Protein AF-0000000082826227 (afdb_homodimer)

pLDDT: mean 89.26, std 11.64, range [30.45, 98.75]

Radius of gyration: 26.54 Å; Cα contacts (8 Å, |Δi|>4): 535; chains: 2; bounding box: 50×93×54 Å

Sequence (376 aa):
MTNAQFPLITHYLSLDLVNTEIISYDKRHDLIQSGKDMMAWLAIMGETAPFLNSLTLQQVQEQLQSIHQFRAELRKHFERIAEGSEPSQAFISFLQDQIAAAPFSYQIIDDKLARIPNGKPDDSVLSLIAYDALWLIHTKEIKQLKRCANEKCILLFLDKTGRRKWCSMKICGNRHKVSRHQKKMNLEMTNAQFPLITHYLSLDLVNTEIISYDKRHDLIQSGKDMMAWLAIMGETAPFLNSLTLQQVQEQLQSIHQFRAELRKHFERIAEGSEPSQAFISFLQDQIAAAPFSYQIIDDKLARIPNGKPDDSVLSLIAYDALWLIHTKEIKQLKRCANEKCILLFLDKTGRRKWCSMKICGNRHKVSRHQKKMNLE

Structure (mmCIF, N/CA/C/O backbone):
data_AF-0000000082826227-model_v1
#
loop_
_entity.id
_entity.type
_entity.pdbx_description
1 polymer 'RNA-binding protein'
#
loop_
_atom_site.group_PDB
_atom_site.id
_atom_site.type_symbol
_atom_site.label_atom_id
_atom_site.label_alt_id
_atom_site.label_comp_id
_atom_site.label_asym_id
_atom_site.label_entity_id
_atom_site.label_seq_id
_atom_site.pdbx_PDB_ins_code
_atom_site.Cartn_x
_atom_site.Cartn_y
_atom_site.Cartn_z
_atom_site.occupancy
_atom_site.B_iso_or_equiv
_atom_site.auth_seq_id
_atom_site.auth_comp_id
_atom_site.auth_asym_id
_atom_site.auth_atom_id
_atom_site.pdbx_PDB_model_num
ATOM 1 N N . MET A 1 1 ? -9.688 15.492 29.891 1 30.5 1 MET A N 1
ATOM 2 C CA . MET A 1 1 ? -9.75 15.961 28.516 1 30.5 1 MET A CA 1
ATOM 3 C C . MET A 1 1 ? -8.398 15.836 27.828 1 30.5 1 MET A C 1
ATOM 5 O O . MET A 1 1 ? -7.422 16.469 28.25 1 30.5 1 MET A O 1
ATOM 9 N N . THR A 1 2 ? -7.887 14.742 27.406 1 40.88 2 THR A N 1
ATOM 10 C CA . THR A 1 2 ? -6.508 14.367 27.109 1 40.88 2 THR A CA 1
ATOM 11 C C . THR A 1 2 ? -5.848 15.406 26.203 1 40.88 2 THR A C 1
ATOM 13 O O . THR A 1 2 ? -6.289 15.609 25.062 1 40.88 2 THR A O 1
ATOM 16 N N . ASN A 1 3 ? -5.461 16.562 26.75 1 49.16 3 ASN A N 1
ATOM 17 C CA . ASN A 1 3 ? -4.672 17.672 26.203 1 49.16 3 ASN A CA 1
ATOM 18 C C . ASN A 1 3 ? -3.588 17.156 25.25 1 49.16 3 ASN A C 1
ATOM 20 O O . ASN A 1 3 ? -2.51 16.75 25.703 1 49.16 3 ASN A O 1
ATOM 24 N N . ALA A 1 4 ? -3.824 16.484 24.25 1 64.5 4 ALA A N 1
ATOM 25 C CA . ALA A 1 4 ? -2.742 15.953 23.422 1 64.5 4 ALA A CA 1
ATOM 26 C C . ALA A 1 4 ? -1.81 17.062 22.969 1 64.5 4 ALA A C 1
ATOM 28 O O . ALA A 1 4 ? -2.244 18.203 22.75 1 64.5 4 ALA A O 1
ATOM 29 N N . GLN A 1 5 ? -0.524 17.047 23.453 1 83.31 5 GLN A N 1
ATOM 30 C CA . GLN A 1 5 ? 0.56 17.938 23.031 1 83.31 5 GLN A CA 1
ATOM 31 C C . GLN A 1 5 ? 0.402 18.328 21.562 1 83.31 5 GLN A C 1
ATOM 33 O O . GLN A 1 5 ? 0.73 19.453 21.188 1 83.31 5 GLN A O 1
ATOM 38 N N . PHE A 1 6 ? -0.311 17.594 20.766 1 90.81 6 PHE A N 1
ATOM 39 C CA . PHE A 1 6 ? -0.474 17.844 19.344 1 90.81 6 PHE A CA 1
ATOM 40 C C . PHE A 1 6 ? -1.934 17.688 18.922 1 90.81 6 PHE A C 1
ATOM 42 O 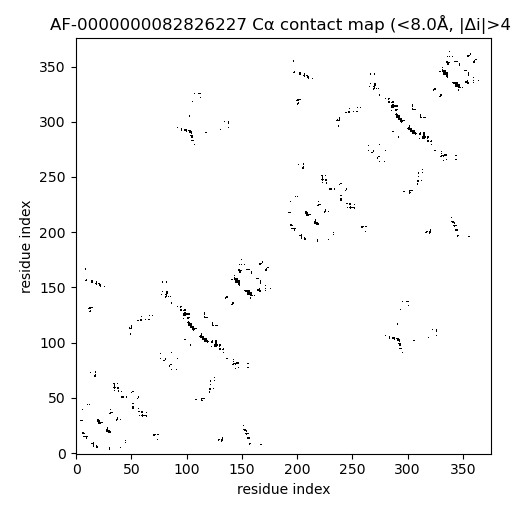O . PHE A 1 6 ? -2.646 16.828 19.453 1 90.81 6 PHE A O 1
ATOM 49 N N . PRO A 1 7 ? -2.459 18.578 18.078 1 87.06 7 PRO A N 1
ATOM 50 C CA . PRO A 1 7 ? -3.809 18.406 17.531 1 87.06 7 PRO A CA 1
ATOM 51 C C . PRO A 1 7 ? -3.926 17.188 16.625 1 87.06 7 PRO A C 1
ATOM 53 O O . PRO A 1 7 ? -3.404 17.188 15.508 1 87.06 7 PRO A O 1
ATOM 56 N N . LEU A 1 8 ? -4.43 16.094 17.062 1 84.69 8 LEU A N 1
ATOM 57 C CA . LEU A 1 8 ? -4.656 14.883 16.266 1 84.69 8 LEU A CA 1
ATOM 58 C C . LEU A 1 8 ? -6.082 14.852 15.734 1 84.69 8 LEU A C 1
ATOM 60 O O . LEU A 1 8 ? -6.871 13.977 16.125 1 84.69 8 LEU A O 1
ATOM 64 N N . ILE A 1 9 ? -6.328 15.68 14.773 1 88.44 9 ILE A N 1
ATOM 65 C CA . ILE A 1 9 ? -7.676 15.969 14.297 1 88.44 9 ILE A CA 1
ATOM 66 C C . ILE A 1 9 ? -8.047 15.008 13.172 1 88.44 9 ILE A C 1
ATOM 68 O O . ILE A 1 9 ? -9.172 14.5 13.125 1 88.44 9 ILE A O 1
ATOM 72 N N . THR A 1 10 ? -7.16 14.773 12.32 1 90.56 10 THR A N 1
ATOM 73 C CA . THR A 1 10 ? -7.512 14.094 11.078 1 90.56 10 THR A CA 1
ATOM 74 C C . THR A 1 10 ? -7.07 12.633 11.117 1 90.56 10 THR A C 1
ATOM 76 O O . THR A 1 10 ? -7.59 11.797 10.367 1 90.56 10 THR A O 1
ATOM 79 N N . HIS A 1 11 ? -6.004 12.305 11.883 1 88 11 HIS A N 1
ATOM 80 C CA . HIS A 1 11 ? -5.395 10.984 12.008 1 88 11 HIS A CA 1
ATOM 81 C C . HIS A 1 11 ? -4.645 10.602 10.734 1 88 11 HIS A C 1
ATOM 83 O O . HIS A 1 11 ? -4.277 9.438 10.555 1 88 11 HIS A O 1
ATOM 89 N N . TYR A 1 12 ? -4.562 11.531 9.852 1 92.25 12 TYR A N 1
ATOM 90 C CA . TYR A 1 12 ? -3.668 11.391 8.711 1 92.25 12 TYR A CA 1
ATOM 91 C C . TYR A 1 12 ? -2.322 12.047 8.984 1 92.25 12 TYR A C 1
ATOM 93 O O . TYR A 1 12 ? -2.266 13.203 9.414 1 92.25 12 TYR A O 1
ATOM 101 N N . LEU A 1 13 ? -1.25 11.359 8.758 1 92.44 13 LEU A N 1
ATOM 102 C CA . LEU A 1 13 ? 0.103 11.766 9.109 1 92.44 13 LEU A CA 1
ATOM 103 C C . LEU A 1 13 ? 0.438 13.125 8.492 1 92.44 13 LEU A C 1
ATOM 105 O O . LEU A 1 13 ? 0.962 14.008 9.172 1 92.44 13 LEU A O 1
ATOM 109 N N . SER A 1 14 ? 0.14 13.273 7.227 1 95.62 14 SER A N 1
ATOM 110 C CA . SER A 1 14 ? 0.495 14.484 6.5 1 95.62 14 SER A CA 1
ATOM 111 C C . SER A 1 14 ? -0.273 15.695 7.027 1 95.62 14 SER A C 1
ATOM 113 O O . SER A 1 14 ? 0.319 16.734 7.324 1 95.62 14 SER A O 1
ATOM 115 N N . LEU A 1 15 ? -1.552 15.547 7.227 1 96.5 15 LEU A N 1
ATOM 116 C CA . LEU A 1 15 ? -2.395 16.641 7.688 1 96.5 15 LEU A CA 1
ATOM 117 C C . LEU A 1 15 ? -2.086 16.984 9.141 1 96.5 15 LEU A C 1
ATOM 119 O O . LEU A 1 15 ? -2.018 18.172 9.5 1 96.5 15 LEU A O 1
ATOM 123 N N . ASP A 1 16 ? -1.859 15.953 9.922 1 94.69 16 ASP A N 1
ATOM 124 C CA . ASP A 1 16 ? -1.605 16.219 11.328 1 94.69 16 ASP A CA 1
ATOM 125 C C . ASP A 1 16 ? -0.208 16.797 11.539 1 94.69 16 ASP A C 1
ATOM 127 O O . ASP A 1 16 ? 0.037 17.5 12.523 1 94.69 16 ASP A O 1
ATOM 131 N N . LEU A 1 17 ? 0.719 16.547 10.633 1 94.81 17 LEU A N 1
ATOM 132 C CA . LEU A 1 17 ? 1.989 17.266 10.68 1 94.81 17 LEU A CA 1
ATOM 133 C C . LEU A 1 17 ? 1.782 18.766 10.438 1 94.81 17 LEU A C 1
ATOM 135 O O . LEU A 1 17 ? 2.318 19.594 11.164 1 94.81 17 LEU A O 1
ATOM 139 N N . VAL A 1 18 ? 1.037 19.062 9.445 1 97.5 18 VAL A N 1
ATOM 140 C CA . VAL A 1 18 ? 0.742 20.453 9.117 1 97.5 18 VAL A CA 1
ATOM 141 C C . VAL A 1 18 ? 0.067 21.141 10.305 1 97.5 18 VAL A C 1
ATOM 143 O O . VAL A 1 18 ? 0.379 22.281 10.625 1 97.5 18 VAL A O 1
ATOM 146 N N . ASN A 1 19 ? -0.742 20.391 11.008 1 96.75 19 ASN A N 1
ATOM 147 C CA . ASN A 1 19 ? -1.525 20.922 12.117 1 96.75 19 ASN A CA 1
ATOM 148 C C . ASN A 1 19 ? -0.686 21.062 13.383 1 96.75 19 ASN A C 1
ATOM 150 O O . ASN A 1 19 ? -1.193 21.469 14.43 1 96.75 19 ASN A O 1
ATOM 154 N N . THR A 1 20 ? 0.565 20.781 13.258 1 96.19 20 THR A N 1
ATOM 155 C CA . THR A 1 20 ? 1.432 21.016 14.406 1 96.19 20 THR A CA 1
ATOM 156 C C . THR A 1 20 ? 1.833 22.484 14.492 1 96.19 20 THR A C 1
ATOM 158 O O . THR A 1 20 ? 2.533 22.891 15.422 1 96.19 20 THR A O 1
ATOM 161 N N . GLU A 1 21 ? 1.456 23.25 13.578 1 96.56 21 GLU A N 1
ATOM 162 C CA . GLU A 1 21 ? 1.446 24.703 13.703 1 96.56 21 GLU A CA 1
ATOM 163 C C . GLU A 1 21 ? 0.059 25.219 14.078 1 96.56 21 GLU A C 1
ATOM 165 O O . GLU A 1 21 ? -0.937 24.844 13.453 1 96.56 21 GLU A O 1
ATOM 170 N N . ILE A 1 22 ? 0.06 26.078 15.086 1 94.94 22 ILE A N 1
ATOM 171 C CA . ILE A 1 22 ? -1.226 26.578 15.57 1 94.94 22 ILE A CA 1
ATOM 172 C C . ILE A 1 22 ? -1.157 28.094 15.773 1 94.94 22 ILE A C 1
ATOM 174 O O . ILE A 1 22 ? -0.072 28.672 15.758 1 94.94 22 ILE A O 1
ATOM 178 N N . ILE A 1 23 ? -2.33 28.672 15.852 1 93.69 23 ILE A N 1
ATOM 179 C CA . ILE A 1 23 ? -2.402 30.062 16.281 1 93.69 23 ILE A CA 1
ATOM 180 C C . ILE A 1 23 ? -2.861 30.125 17.75 1 93.69 23 ILE A C 1
ATOM 182 O O . ILE A 1 23 ? -3.887 29.531 18.094 1 93.69 23 ILE A O 1
ATOM 186 N N . SER A 1 24 ? -2.066 30.641 18.531 1 89 24 SER A N 1
ATOM 187 C CA . SER A 1 24 ? -2.383 30.922 19.938 1 89 24 SER A CA 1
ATOM 188 C C . SER A 1 24 ? -2.047 32.375 20.297 1 89 24 SER A C 1
ATOM 190 O O . SER A 1 24 ? -0.962 32.844 19.969 1 89 24 SER A O 1
ATOM 192 N N . TYR A 1 25 ? -3.039 33.031 20.906 1 90.19 25 TYR A N 1
ATOM 193 C CA . TYR A 1 25 ? -2.887 34.438 21.25 1 90.19 25 TYR A CA 1
ATOM 194 C C . TYR A 1 25 ? -2.443 35.25 20.047 1 90.19 25 TYR A C 1
ATOM 196 O O . TYR A 1 25 ? -1.474 36 20.109 1 90.19 25 TYR A O 1
ATOM 204 N N . ASP A 1 26 ? -2.984 34.938 18.906 1 90.38 26 ASP A N 1
ATOM 205 C CA . ASP A 1 26 ? -2.844 35.656 17.625 1 90.38 26 ASP A CA 1
ATOM 206 C C . ASP A 1 26 ? -1.438 35.5 17.062 1 90.38 26 ASP A C 1
ATOM 208 O O . ASP A 1 26 ? -0.983 36.312 16.266 1 90.38 26 ASP A O 1
ATOM 212 N N . LYS A 1 27 ? -0.788 34.562 17.547 1 94.38 27 LYS A N 1
ATOM 213 C CA . LYS A 1 27 ? 0.542 34.25 17.031 1 94.38 27 LYS A CA 1
ATOM 214 C C . LYS A 1 27 ? 0.634 32.812 16.562 1 94.38 27 LYS A C 1
ATOM 216 O O . LYS A 1 27 ? 0.053 31.906 17.188 1 94.38 27 LYS A O 1
ATOM 221 N N . ARG A 1 28 ? 1.42 32.656 15.539 1 93.38 28 ARG A N 1
ATOM 222 C CA . ARG A 1 28 ? 1.65 31.312 15.047 1 93.38 28 ARG A CA 1
ATOM 2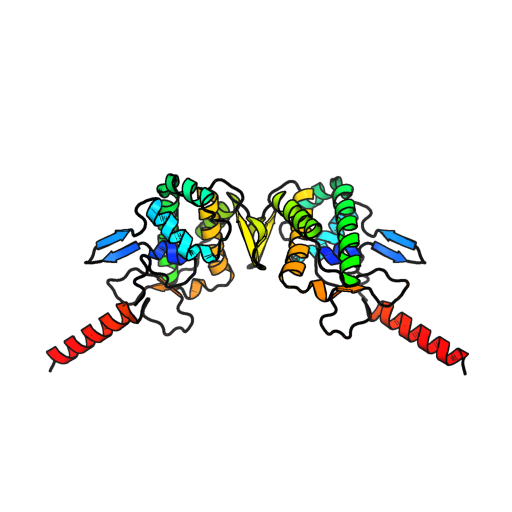23 C C . ARG A 1 28 ? 2.691 30.578 15.891 1 93.38 28 ARG A C 1
ATOM 225 O O . ARG A 1 28 ? 3.756 31.141 16.188 1 93.38 28 ARG A O 1
ATOM 232 N N . HIS A 1 29 ? 2.383 29.422 16.406 1 95 29 HIS A N 1
ATOM 233 C CA . HIS A 1 29 ? 3.26 28.609 17.234 1 95 29 HIS A CA 1
ATOM 234 C C . HIS A 1 29 ? 3.564 27.266 16.562 1 95 29 HIS A C 1
ATOM 236 O O . HIS A 1 29 ? 2.67 26.641 15.984 1 95 29 HIS A O 1
ATOM 242 N N . ASP A 1 30 ? 4.84 26.922 16.609 1 95.5 30 ASP A N 1
ATOM 243 C CA . ASP A 1 30 ? 5.297 25.609 16.156 1 95.5 30 ASP A CA 1
ATOM 244 C C . ASP A 1 30 ? 5.387 24.625 17.312 1 95.5 30 ASP A C 1
ATOM 246 O O . ASP A 1 30 ? 6.184 24.828 18.234 1 95.5 30 ASP A O 1
ATOM 250 N N . LEU A 1 31 ? 4.633 23.547 17.234 1 95.56 31 LEU A N 1
ATOM 251 C CA . LEU A 1 31 ? 4.578 22.594 18.344 1 95.56 31 LEU A CA 1
ATOM 252 C C . LEU A 1 31 ? 5.719 21.594 18.25 1 95.56 31 LEU A C 1
ATOM 254 O O . LEU A 1 31 ? 5.973 20.844 19.203 1 95.56 31 LEU A O 1
ATOM 258 N N . ILE A 1 32 ? 6.387 21.547 17.094 1 93.44 32 ILE A N 1
ATOM 259 C CA . ILE A 1 32 ? 7.574 20.719 16.922 1 93.44 32 ILE A CA 1
ATOM 260 C C . ILE A 1 32 ? 8.82 21.594 16.844 1 93.44 32 ILE A C 1
ATOM 262 O O . ILE A 1 32 ? 9.258 21.969 15.758 1 93.44 32 ILE A O 1
ATOM 266 N N . GLN A 1 33 ? 9.383 21.844 17.922 1 92.62 33 GLN A N 1
ATOM 267 C CA . GLN A 1 33 ? 10.484 22.797 18 1 92.62 33 GLN A CA 1
ATOM 268 C C . GLN A 1 33 ? 11.828 22.078 18.141 1 92.62 33 GLN A C 1
ATOM 270 O O . GLN A 1 33 ? 12.883 22.688 17.953 1 92.62 33 GLN A O 1
ATOM 275 N N . SER A 1 34 ? 11.719 20.844 18.531 1 89.38 34 SER A N 1
ATOM 276 C CA . SER A 1 34 ? 12.938 20.078 18.766 1 89.38 34 SER A CA 1
ATOM 277 C C . SER A 1 34 ? 12.797 18.641 18.266 1 89.38 34 SER A C 1
ATOM 279 O O . SER A 1 34 ? 11.688 18.203 17.938 1 89.38 34 SER A O 1
ATOM 281 N N . GLY A 1 35 ? 13.906 18.047 18.219 1 84.94 35 GLY A N 1
ATOM 282 C CA . GLY A 1 35 ? 13.883 16.641 17.906 1 84.94 35 GLY A CA 1
ATOM 283 C C . GLY A 1 35 ? 13.031 15.82 18.859 1 84.94 35 GLY A C 1
ATOM 284 O O . GLY A 1 35 ? 12.367 14.867 18.453 1 84.94 35 GLY A O 1
ATOM 285 N N . LYS A 1 36 ? 13.141 16.234 20.062 1 84.94 36 LYS A N 1
ATOM 286 C CA . LYS A 1 36 ? 12.336 15.562 21.078 1 84.94 36 LYS A CA 1
ATOM 287 C C . LYS A 1 36 ? 10.844 15.719 20.781 1 84.94 36 LYS A C 1
ATOM 289 O O . LYS A 1 36 ? 10.078 14.758 20.922 1 84.94 36 LYS A O 1
ATOM 294 N N . ASP A 1 37 ? 10.438 16.906 20.359 1 88.62 37 ASP A N 1
ATOM 295 C CA . ASP A 1 37 ? 9.047 17.141 20 1 88.62 37 ASP A CA 1
ATOM 296 C C . ASP A 1 37 ? 8.633 16.266 18.812 1 88.62 37 ASP A C 1
ATOM 298 O O . ASP A 1 37 ? 7.535 15.703 18.797 1 88.62 37 ASP A O 1
ATOM 302 N N . MET A 1 38 ? 9.586 16.219 17.922 1 87 38 MET A N 1
ATOM 303 C CA . MET A 1 38 ? 9.32 15.414 16.734 1 87 38 MET A CA 1
ATOM 304 C C . MET A 1 38 ? 9.133 13.945 17.094 1 87 38 MET A C 1
ATOM 306 O O . MET A 1 38 ? 8.203 13.297 16.625 1 87 38 MET A O 1
ATOM 310 N N . MET A 1 39 ? 9.969 13.484 17.891 1 82.38 39 MET A N 1
ATOM 311 C CA . MET A 1 39 ? 9.891 12.094 18.344 1 82.38 39 MET A CA 1
ATOM 312 C C . MET A 1 39 ? 8.578 11.836 19.078 1 82.38 39 MET A C 1
ATOM 314 O O . MET A 1 39 ? 7.94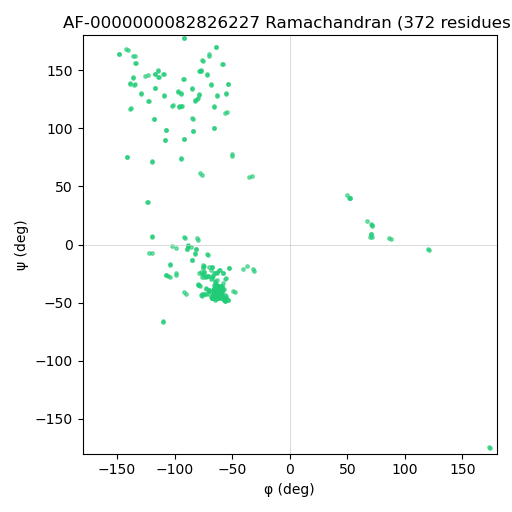5 10.797 18.891 1 82.38 39 MET A O 1
ATOM 318 N N . ALA A 1 40 ? 8.211 12.75 19.891 1 84.31 40 ALA A N 1
ATOM 319 C CA . ALA A 1 40 ? 6.957 12.633 20.625 1 84.31 40 ALA A CA 1
ATOM 320 C C . ALA A 1 40 ? 5.762 12.594 19.672 1 84.31 40 ALA A C 1
ATOM 322 O O . ALA A 1 40 ? 4.836 11.805 19.859 1 84.31 40 ALA A O 1
ATOM 323 N N . TRP A 1 41 ? 5.844 13.43 18.75 1 88.31 41 TRP A N 1
ATOM 324 C CA . TRP A 1 41 ? 4.762 13.484 17.781 1 88.31 41 TRP A CA 1
ATOM 325 C C . TRP A 1 41 ? 4.676 12.18 16.984 1 88.31 41 TRP A C 1
ATOM 327 O O . TRP A 1 41 ? 3.59 11.625 16.812 1 88.31 41 TRP A O 1
ATOM 337 N N . LEU A 1 42 ? 5.816 11.672 16.547 1 83.69 42 LEU A N 1
ATOM 338 C CA . LEU A 1 42 ? 5.859 10.438 15.773 1 83.69 42 LEU A CA 1
ATOM 339 C C . LEU A 1 42 ? 5.406 9.25 16.609 1 83.69 42 LEU A C 1
ATOM 341 O O . LEU A 1 42 ? 4.789 8.312 16.094 1 83.69 42 LEU A O 1
ATOM 345 N N . ALA A 1 43 ? 5.742 9.273 17.766 1 79.81 43 ALA A N 1
ATOM 346 C CA . ALA A 1 43 ? 5.328 8.203 18.672 1 79.81 43 ALA A CA 1
ATOM 347 C C . ALA A 1 43 ? 3.807 8.133 18.781 1 79.81 43 ALA A C 1
ATOM 349 O O . ALA A 1 43 ? 3.232 7.047 18.891 1 79.81 43 ALA A O 1
ATOM 350 N N . ILE A 1 44 ? 3.164 9.242 18.75 1 80.62 44 ILE A N 1
ATOM 351 C CA . ILE A 1 44 ? 1.71 9.305 18.844 1 80.62 44 ILE A CA 1
ATOM 352 C C . ILE A 1 44 ? 1.094 8.906 17.5 1 80.62 44 ILE A C 1
ATOM 354 O O . ILE A 1 44 ? 0.162 8.102 17.469 1 80.62 44 ILE A O 1
ATOM 358 N N . MET A 1 45 ? 1.687 9.43 16.469 1 76.31 45 MET A N 1
ATOM 359 C CA . MET A 1 45 ? 1.132 9.219 15.141 1 76.31 45 MET A CA 1
ATOM 360 C C . MET A 1 45 ? 1.519 7.848 14.594 1 76.31 45 MET A C 1
ATOM 362 O O . MET A 1 45 ? 0.799 7.273 13.773 1 76.31 45 MET A O 1
ATOM 366 N N . GLY A 1 46 ? 2.74 7.445 14.961 1 64.31 46 GLY A N 1
ATOM 367 C CA . GLY A 1 46 ? 3.393 6.281 14.383 1 64.31 46 GLY A CA 1
ATOM 368 C C . GLY A 1 46 ? 2.766 4.969 14.812 1 64.31 46 GLY A C 1
ATOM 369 O O . GLY A 1 46 ? 3.275 3.896 14.484 1 64.31 46 GLY A O 1
ATOM 370 N N . GLU A 1 47 ? 1.869 5.074 15.758 1 58.94 47 GLU A N 1
ATOM 371 C CA . GLU A 1 47 ? 1.276 3.779 16.078 1 58.94 47 GLU A CA 1
ATOM 372 C C . GLU A 1 47 ? 1.013 2.967 14.812 1 58.94 47 GLU A C 1
ATOM 374 O O . GLU A 1 47 ? 1.046 1.735 14.844 1 58.94 47 GLU A O 1
ATOM 379 N N . THR A 1 48 ? 0.968 3.787 13.812 1 55.81 48 THR A N 1
ATOM 380 C CA . THR A 1 48 ? 0.693 3.105 12.547 1 55.81 48 THR A CA 1
ATOM 381 C C . THR A 1 48 ? 1.983 2.871 11.773 1 55.81 48 THR A C 1
ATOM 383 O O . THR A 1 48 ? 1.966 2.254 10.703 1 55.81 48 THR A O 1
ATOM 386 N N . ALA A 1 49 ? 3.141 3.377 12.344 1 60.94 49 ALA A N 1
ATOM 387 C CA . ALA A 1 49 ? 4.406 3.217 11.641 1 60.94 49 ALA A CA 1
ATOM 388 C C . ALA A 1 49 ? 5.406 2.424 12.477 1 60.94 49 ALA A C 1
ATOM 390 O O . ALA A 1 49 ? 6.301 3.002 13.094 1 60.94 49 ALA A O 1
ATOM 391 N N . PRO A 1 50 ? 5.16 1.185 12.586 1 60.69 50 PRO A N 1
ATOM 392 C CA . PRO A 1 50 ? 6.004 0.383 13.477 1 60.69 50 PRO A CA 1
ATOM 393 C C . PRO A 1 50 ? 7.492 0.549 13.18 1 60.69 50 PRO A C 1
ATOM 395 O O . PRO A 1 50 ? 8.336 0.24 14.031 1 60.69 50 PRO A O 1
ATOM 398 N N . PHE A 1 51 ? 7.863 1.002 12.016 1 61.09 51 PHE A N 1
ATOM 399 C CA . PHE A 1 51 ? 9.258 1.195 11.633 1 61.09 51 PHE A CA 1
ATOM 400 C C . PHE A 1 51 ? 9.883 2.334 12.43 1 61.09 51 PHE A C 1
ATOM 402 O O . PHE A 1 51 ? 11.109 2.436 12.516 1 61.09 51 PHE A O 1
ATOM 409 N N . LEU A 1 52 ? 9.008 3.141 12.898 1 65.75 52 LEU A N 1
ATOM 410 C CA . LEU A 1 52 ? 9.578 4.281 13.617 1 65.75 52 LEU A CA 1
ATOM 411 C C . LEU A 1 52 ? 10.07 3.861 15 1 65.75 52 LEU A C 1
ATOM 413 O O . LEU A 1 52 ? 9.352 4.004 15.984 1 65.75 52 LEU A O 1
ATOM 417 N N . ASN A 1 53 ? 11.023 2.914 14.867 1 60.78 53 ASN A N 1
ATOM 418 C CA . ASN A 1 53 ? 11.633 2.494 16.125 1 60.78 53 ASN A CA 1
ATOM 419 C C . ASN A 1 53 ? 12.516 3.588 16.719 1 60.78 53 ASN A C 1
ATOM 421 O O . ASN A 1 53 ? 12.75 4.617 16.078 1 60.78 53 ASN A O 1
ATOM 425 N N . SER A 1 54 ? 12.766 3.338 17.953 1 61.06 54 SER A N 1
ATOM 426 C CA . SER A 1 54 ? 13.484 4.312 18.766 1 61.06 54 SER A CA 1
ATOM 427 C C . SER A 1 54 ? 14.75 4.793 18.062 1 61.06 54 SER A C 1
ATOM 429 O O . SER A 1 54 ? 15.078 5.98 18.109 1 61.06 54 SER A O 1
ATOM 431 N N . LEU A 1 55 ? 15.445 3.922 17.422 1 61.53 55 LEU A N 1
ATOM 432 C CA . LEU A 1 55 ? 16.703 4.289 16.766 1 61.53 55 LEU A CA 1
ATOM 433 C C . LEU A 1 55 ? 16.438 5.223 15.586 1 61.53 55 LEU A C 1
ATOM 435 O O . LEU A 1 55 ? 17.156 6.215 15.406 1 61.53 55 LEU A O 1
ATOM 439 N N . THR A 1 56 ? 15.484 4.883 14.797 1 66.5 56 THR A N 1
ATOM 440 C CA . THR A 1 56 ? 15.133 5.742 13.672 1 66.5 56 THR A CA 1
ATOM 441 C C . THR A 1 56 ? 14.695 7.121 14.164 1 66.5 56 THR A C 1
ATOM 443 O O . THR A 1 56 ? 15.07 8.141 13.578 1 66.5 56 THR A O 1
ATOM 446 N N . LEU A 1 57 ? 14.047 7.062 15.227 1 67.06 57 LEU A N 1
ATOM 447 C CA . LEU A 1 57 ? 13.539 8.305 15.797 1 67.06 57 LEU A CA 1
ATOM 448 C C . LEU A 1 57 ? 14.688 9.195 16.266 1 67.06 57 LEU A C 1
ATOM 450 O O . LEU A 1 57 ? 14.641 10.414 16.094 1 67.06 57 LEU A O 1
ATOM 454 N N . GLN A 1 58 ? 15.688 8.57 16.828 1 70.12 58 GLN A N 1
ATOM 455 C CA . GLN A 1 58 ? 16.844 9.328 17.297 1 70.12 58 GLN A CA 1
ATOM 456 C C . GLN A 1 58 ? 17.578 9.984 16.141 1 70.12 58 GLN A C 1
ATOM 458 O O . GLN A 1 58 ? 18.062 11.109 16.266 1 70.12 58 GLN A O 1
ATOM 463 N N . GLN A 1 59 ? 17.594 9.359 15.117 1 74.38 59 GLN A N 1
ATOM 464 C CA . GLN A 1 59 ? 18.312 9.875 13.945 1 74.38 59 GLN A CA 1
ATOM 465 C C . GLN A 1 59 ? 17.516 10.992 13.273 1 74.38 59 GLN A C 1
ATOM 467 O O . GLN A 1 59 ? 18.094 11.891 12.664 1 74.38 59 GLN A O 1
ATOM 472 N N . VAL A 1 60 ? 16.281 10.984 13.438 1 73.31 60 VAL A N 1
ATOM 473 C CA . VAL A 1 60 ? 15.391 11.977 12.844 1 73.31 60 VAL A CA 1
ATOM 474 C C . VAL A 1 60 ? 15.547 13.312 13.562 1 73.31 60 VAL A C 1
ATOM 476 O O . VAL A 1 60 ? 15.375 14.375 12.961 1 73.31 60 VAL A O 1
ATOM 479 N N . GLN A 1 61 ? 15.945 13.219 14.82 1 71.81 61 GLN A N 1
ATOM 480 C CA . GLN A 1 61 ? 16.094 14.406 15.648 1 71.81 61 GLN A CA 1
ATOM 481 C C . GLN A 1 61 ? 17.031 15.414 15.008 1 71.81 61 GLN A C 1
ATOM 483 O O . GLN A 1 61 ? 16.859 16.625 15.148 1 71.81 61 GLN A O 1
ATOM 488 N N . GLU A 1 62 ? 17.938 14.883 14.242 1 73.94 62 GLU A N 1
ATOM 489 C CA . GLU A 1 62 ? 18.969 15.742 13.656 1 73.94 62 GLU A CA 1
ATOM 490 C C . GLU A 1 62 ? 18.516 16.328 12.328 1 73.94 62 GLU A C 1
ATOM 492 O O . GLU A 1 62 ? 19.172 17.188 11.758 1 73.94 62 GLU A O 1
ATOM 497 N N . GLN A 1 63 ? 17.344 15.953 11.945 1 80.5 63 GLN A N 1
ATOM 498 C CA . GLN A 1 63 ? 16.906 16.344 10.609 1 80.5 63 GLN A CA 1
ATOM 499 C C . GLN A 1 63 ? 15.594 17.125 10.664 1 80.5 63 GLN A C 1
ATOM 501 O O . GLN A 1 63 ? 14.742 16.969 9.789 1 80.5 63 GLN A O 1
ATOM 506 N N . LEU A 1 64 ? 15.461 17.938 11.688 1 87.62 64 LEU A N 1
ATOM 507 C CA . LEU A 1 64 ? 14.227 18.688 11.938 1 87.62 64 LEU A CA 1
ATOM 508 C C . LEU A 1 64 ? 13.969 19.688 10.828 1 87.62 64 LEU A C 1
ATOM 510 O O . LEU A 1 64 ? 12.82 19.922 10.445 1 87.62 64 LEU A O 1
ATOM 514 N N . GLN A 1 65 ? 15.047 20.188 10.281 1 90.19 65 GLN A N 1
ATOM 515 C CA . GLN A 1 65 ? 14.914 21.219 9.266 1 90.19 65 GLN A CA 1
ATOM 516 C C . GLN A 1 65 ? 14.219 20.703 8.016 1 90.19 65 GLN A C 1
ATOM 518 O O . GLN A 1 65 ? 13.352 21.359 7.453 1 90.19 65 GLN A O 1
ATOM 523 N N . SER A 1 66 ? 14.594 19.547 7.602 1 91.81 66 SER A N 1
ATOM 524 C CA . SER A 1 66 ? 13.984 18.953 6.414 1 91.81 66 SER A CA 1
ATOM 525 C C . SER A 1 66 ? 12.5 18.688 6.629 1 91.81 66 SER A C 1
ATOM 527 O O . SER A 1 66 ? 11.688 18.891 5.719 1 91.81 66 SER A O 1
ATOM 529 N N . ILE A 1 67 ? 12.133 18.297 7.789 1 92.5 67 ILE A N 1
ATOM 530 C CA . ILE A 1 67 ? 10.742 18 8.109 1 92.5 67 ILE A CA 1
ATOM 531 C C . ILE A 1 67 ? 9.93 19.297 8.141 1 92.5 67 ILE A C 1
ATOM 533 O O . ILE A 1 67 ? 8.805 19.328 7.641 1 92.5 67 ILE A O 1
ATOM 537 N N . HIS A 1 68 ? 10.562 20.328 8.68 1 95.44 68 HIS A N 1
ATOM 538 C CA . HIS A 1 68 ? 9.906 21.625 8.719 1 95.44 68 HIS A CA 1
ATOM 539 C C . HIS A 1 68 ? 9.68 22.172 7.309 1 95.44 68 HIS A C 1
ATOM 541 O O . HIS A 1 68 ? 8.609 22.703 7.012 1 95.44 68 HIS A O 1
ATOM 547 N N . GLN A 1 69 ? 10.703 22.031 6.551 1 96.5 69 GLN A N 1
ATOM 548 C CA . GLN A 1 69 ? 10.578 22.484 5.168 1 96.5 69 GLN A CA 1
ATOM 549 C C . GLN A 1 69 ? 9.484 21.719 4.434 1 96.5 69 GLN A C 1
ATOM 551 O O . GLN A 1 69 ? 8.695 22.297 3.689 1 96.5 69 GLN A O 1
ATOM 556 N N . PHE A 1 70 ? 9.453 20.469 4.66 1 97.5 70 PHE A N 1
ATOM 557 C CA . PHE A 1 70 ? 8.422 19.625 4.055 1 97.5 70 PHE A CA 1
ATOM 558 C C . PHE A 1 70 ? 7.039 20.016 4.543 1 97.5 70 PHE A C 1
ATOM 560 O O . PHE A 1 70 ? 6.102 20.141 3.748 1 97.5 70 PHE A O 1
ATOM 567 N N . ARG A 1 71 ? 6.914 20.219 5.832 1 97.56 71 ARG A N 1
ATOM 568 C CA . ARG A 1 71 ? 5.652 20.641 6.43 1 97.56 71 ARG A CA 1
ATOM 569 C C . ARG A 1 71 ? 5.152 21.938 5.793 1 97.56 71 ARG A C 1
ATOM 571 O O . ARG A 1 71 ? 3.961 22.062 5.496 1 97.56 71 ARG A O 1
ATOM 578 N N . ALA A 1 72 ? 6.066 22.844 5.598 1 98.06 72 ALA A N 1
ATOM 579 C CA . ALA A 1 72 ? 5.719 24.125 4.984 1 98.06 72 ALA A CA 1
ATOM 580 C C . ALA A 1 72 ? 5.191 23.938 3.566 1 98.06 72 ALA A C 1
ATOM 582 O O . ALA A 1 72 ? 4.227 24.578 3.162 1 98.06 72 ALA A O 1
ATOM 583 N N . GLU A 1 73 ? 5.816 23.047 2.859 1 98.44 73 GLU A N 1
ATOM 584 C CA . GLU A 1 73 ? 5.367 22.75 1.504 1 98.44 73 GLU A CA 1
ATOM 585 C C . GLU A 1 73 ? 3.977 22.125 1.513 1 98.44 73 GLU A C 1
ATOM 587 O O . GLU A 1 73 ? 3.119 22.484 0.711 1 98.44 73 GLU A O 1
ATOM 592 N N . LEU A 1 74 ? 3.799 21.188 2.385 1 98.75 74 LEU A N 1
ATOM 593 C CA . LEU A 1 74 ? 2.484 20.578 2.523 1 98.75 74 LEU A CA 1
ATOM 594 C C . LEU A 1 74 ? 1.423 21.641 2.832 1 98.75 74 LEU A C 1
ATOM 596 O O . LEU A 1 74 ? 0.359 21.656 2.209 1 98.75 74 LEU A O 1
ATOM 600 N N . ARG A 1 75 ? 1.737 22.5 3.793 1 98.44 75 ARG A N 1
ATOM 601 C CA . ARG A 1 75 ? 0.787 23.531 4.207 1 98.44 75 ARG A CA 1
ATOM 602 C C . ARG A 1 75 ? 0.363 24.391 3.021 1 98.44 75 ARG A C 1
ATOM 604 O O . ARG A 1 75 ? -0.83 24.625 2.814 1 98.44 75 ARG A O 1
ATOM 611 N N . LYS A 1 76 ? 1.326 24.812 2.316 1 98.31 76 LYS A N 1
ATOM 612 C CA . LYS A 1 76 ? 1.071 25.656 1.152 1 98.31 76 LYS A CA 1
ATOM 613 C C . LYS A 1 76 ? 0.079 25 0.2 1 98.31 76 LYS A C 1
ATOM 615 O O . LYS A 1 76 ? -0.905 25.625 -0.208 1 98.31 76 LYS A O 1
ATOM 620 N N . HIS A 1 77 ? 0.248 23.781 -0.13 1 98.62 77 HIS A N 1
ATOM 621 C CA . HIS A 1 77 ? -0.597 23.078 -1.09 1 98.62 77 HIS A CA 1
ATOM 622 C C . HIS A 1 77 ? -1.939 22.703 -0.471 1 98.62 77 HIS A C 1
ATOM 624 O O . HIS A 1 77 ? -2.982 22.828 -1.116 1 98.62 77 HIS A O 1
ATOM 630 N N . PHE A 1 78 ? -1.938 22.219 0.763 1 98.62 78 PHE A N 1
ATOM 631 C CA . PHE A 1 78 ? -3.174 21.828 1.425 1 98.62 78 PHE A CA 1
ATOM 632 C C . PHE A 1 78 ? -4.109 23.016 1.592 1 98.62 78 PHE A C 1
ATOM 634 O O . PHE A 1 78 ? -5.324 22.875 1.438 1 98.62 78 PHE A O 1
ATOM 641 N N . GLU A 1 79 ? -3.555 24.172 1.912 1 97.88 79 GLU A N 1
ATOM 642 C CA . GLU A 1 79 ? -4.387 25.359 2.051 1 97.88 79 GLU A CA 1
ATOM 643 C C . GLU A 1 79 ? -5.039 25.734 0.723 1 97.88 79 GLU A C 1
ATOM 645 O O . GLU A 1 79 ? -6.219 26.094 0.683 1 97.88 79 GLU A O 1
ATOM 650 N N . ARG A 1 80 ? -4.316 25.656 -0.317 1 98.12 80 ARG A N 1
ATOM 651 C CA . ARG A 1 80 ? -4.875 25.938 -1.637 1 98.12 80 ARG A CA 1
ATOM 652 C C . ARG A 1 80 ? -5.988 24.953 -1.975 1 98.12 80 ARG A C 1
ATOM 654 O O . ARG A 1 80 ? -7.02 25.344 -2.529 1 98.12 80 ARG A O 1
ATOM 661 N N . ILE A 1 81 ? -5.777 23.766 -1.664 1 98.19 81 ILE A N 1
ATOM 662 C CA . ILE A 1 81 ? -6.766 22.719 -1.935 1 98.19 81 ILE A CA 1
ATOM 663 C C . ILE A 1 81 ? -8.016 22.969 -1.098 1 98.19 81 ILE A C 1
ATOM 665 O O . ILE A 1 81 ? -9.141 22.844 -1.598 1 98.19 81 ILE A O 1
ATOM 669 N N . ALA A 1 82 ? -7.809 23.281 0.156 1 97.56 82 ALA A N 1
ATOM 670 C CA . ALA A 1 82 ? -8.93 23.594 1.039 1 97.56 82 ALA A CA 1
ATOM 671 C C . ALA A 1 82 ? -9.75 24.766 0.5 1 97.56 82 ALA A C 1
ATOM 673 O O . ALA A 1 82 ? -10.938 24.891 0.797 1 97.56 82 ALA A O 1
ATOM 674 N N . GLU A 1 83 ? -9.109 25.578 -0.286 1 96.44 83 GLU A N 1
ATOM 675 C CA . GLU A 1 83 ? -9.773 26.75 -0.877 1 96.44 83 GLU A CA 1
ATOM 676 C C . GLU A 1 83 ? -10.422 26.391 -2.213 1 96.44 83 GLU A C 1
ATOM 678 O O . GLU A 1 83 ? -11 27.25 -2.877 1 96.44 83 GLU A O 1
ATOM 683 N N . GLY A 1 84 ? -10.234 25.156 -2.684 1 96.38 84 GLY A N 1
ATOM 684 C CA . GLY A 1 84 ? -11 24.703 -3.838 1 96.38 84 GLY A CA 1
ATOM 685 C C . GLY A 1 84 ? -10.125 24.297 -5.008 1 96.38 84 GLY A C 1
ATOM 686 O O . GLY A 1 84 ? -10.625 23.828 -6.031 1 96.38 84 GLY A O 1
ATOM 687 N N . SER A 1 85 ? -8.852 24.484 -4.879 1 97.44 85 SER A N 1
ATOM 688 C CA . SER A 1 85 ? -7.953 24.125 -5.969 1 97.44 85 SER A CA 1
ATOM 689 C C . SER A 1 85 ? -7.734 22.625 -6.027 1 97.44 85 SER A C 1
ATOM 691 O O . SER A 1 85 ? -7.762 21.938 -5 1 97.44 85 SER A O 1
ATOM 693 N N . GLU A 1 86 ? -7.488 22.141 -7.215 1 97.5 86 GLU A N 1
ATOM 694 C CA . GLU A 1 86 ? -7.055 20.75 -7.387 1 97.5 86 GLU A CA 1
ATOM 695 C C . GLU A 1 86 ? -5.57 20.594 -7.059 1 97.5 86 GLU A C 1
ATOM 697 O O . GLU A 1 86 ? -4.793 21.547 -7.215 1 97.5 86 GLU A O 1
ATOM 702 N N . PRO A 1 87 ? -5.207 19.422 -6.566 1 97.62 87 PRO A N 1
ATOM 703 C CA . PRO A 1 87 ? -3.764 19.203 -6.422 1 97.62 87 PRO A CA 1
ATOM 704 C C . PRO A 1 87 ? -3.004 19.406 -7.734 1 97.62 87 PRO A C 1
ATOM 706 O O . PRO A 1 87 ? -3.379 18.828 -8.758 1 97.62 87 PRO A O 1
ATOM 709 N N . SER A 1 88 ? -2 20.156 -7.68 1 97.56 88 SER A N 1
ATOM 710 C CA . SER A 1 88 ? -1.226 20.406 -8.891 1 97.56 88 SER A CA 1
ATOM 711 C C . SER A 1 88 ? -0.352 19.203 -9.242 1 97.56 88 SER A C 1
ATOM 713 O O . SER A 1 88 ? 0.025 18.438 -8.367 1 97.56 88 SER A O 1
ATOM 715 N N . GLN A 1 89 ? 0.02 19.156 -10.508 1 97.31 89 GLN A N 1
ATOM 716 C CA . GLN A 1 89 ? 0.932 18.094 -10.953 1 97.31 89 GLN A CA 1
ATOM 717 C C . GLN A 1 89 ? 2.293 18.234 -10.273 1 97.31 89 GLN A C 1
ATOM 719 O O . GLN A 1 89 ? 2.947 17.234 -9.984 1 97.31 89 GLN A O 1
ATOM 724 N N . ALA A 1 90 ? 2.705 19.422 -10.047 1 97.75 90 ALA A N 1
ATOM 725 C CA . ALA A 1 90 ? 3.977 19.688 -9.375 1 97.75 90 ALA A CA 1
ATOM 726 C C . ALA A 1 90 ? 3.963 19.141 -7.945 1 97.75 90 ALA A C 1
ATOM 728 O O . ALA A 1 90 ? 4.953 18.578 -7.48 1 97.75 90 ALA A O 1
ATOM 729 N N . PHE A 1 91 ? 2.82 19.344 -7.277 1 98.38 91 PHE A N 1
ATOM 730 C CA . PHE A 1 91 ? 2.682 18.828 -5.918 1 98.38 91 PHE A CA 1
ATOM 731 C C . PHE A 1 91 ? 2.705 17.312 -5.898 1 98.38 91 PHE A C 1
ATOM 733 O O . PHE A 1 91 ? 3.412 16.703 -5.086 1 98.38 91 PHE A O 1
ATOM 740 N N . ILE A 1 92 ? 2.055 16.719 -6.816 1 98.5 92 ILE A N 1
ATOM 741 C CA . ILE A 1 92 ? 2.006 15.258 -6.934 1 98.5 92 ILE A CA 1
ATOM 742 C C . ILE A 1 92 ? 3.404 14.719 -7.211 1 98.5 92 ILE A C 1
ATOM 744 O O . ILE A 1 92 ? 3.848 13.766 -6.562 1 98.5 92 ILE A O 1
ATOM 748 N N . SER A 1 93 ? 4.09 15.352 -8.117 1 98.44 93 SER A N 1
ATOM 749 C CA . SER A 1 93 ? 5.457 14.945 -8.438 1 98.44 93 SER A CA 1
ATOM 750 C C . SER A 1 93 ? 6.371 15.086 -7.227 1 98.44 93 SER A C 1
ATOM 752 O O . SER A 1 93 ? 7.211 14.219 -6.973 1 98.44 93 SER A O 1
ATOM 754 N N . PHE A 1 94 ? 6.195 16.172 -6.559 1 98.5 94 PHE A N 1
ATOM 755 C CA . PHE A 1 94 ? 6.973 16.438 -5.355 1 98.5 94 PHE A CA 1
ATOM 756 C C . PHE A 1 94 ? 6.785 15.32 -4.336 1 98.5 94 PHE A C 1
ATOM 758 O O . PHE A 1 94 ? 7.762 14.812 -3.779 1 98.5 94 PHE A O 1
ATOM 765 N N . LEU A 1 95 ? 5.547 14.891 -4.074 1 98.75 95 LEU A N 1
ATOM 766 C CA . LEU A 1 95 ? 5.238 13.805 -3.145 1 98.75 95 LEU A CA 1
ATOM 767 C C . LEU A 1 95 ? 5.844 12.492 -3.621 1 98.75 95 LEU A C 1
ATOM 769 O O . LEU A 1 95 ? 6.438 11.758 -2.83 1 98.75 95 LEU A O 1
ATOM 773 N N . GLN A 1 96 ? 5.711 12.25 -4.891 1 98.5 96 GLN A N 1
ATOM 774 C CA . GLN A 1 96 ? 6.254 11.023 -5.469 1 98.5 96 GLN A CA 1
ATOM 775 C C . GLN A 1 96 ? 7.77 10.969 -5.316 1 98.5 96 GLN A C 1
ATOM 777 O O . GLN A 1 96 ? 8.336 9.906 -5.051 1 98.5 96 GLN A O 1
ATOM 782 N N . ASP A 1 97 ? 8.406 12.094 -5.457 1 98.25 97 ASP A N 1
ATOM 783 C CA . ASP A 1 97 ? 9.859 12.164 -5.312 1 98.25 97 ASP A CA 1
ATOM 784 C C . ASP A 1 97 ? 10.289 11.836 -3.887 1 98.25 97 ASP A C 1
ATOM 786 O O . ASP A 1 97 ? 11.312 11.188 -3.674 1 98.25 97 ASP A O 1
ATOM 790 N N . GLN A 1 98 ? 9.531 12.336 -2.92 1 98 98 GLN A N 1
ATOM 791 C CA . GLN A 1 98 ? 9.852 12.023 -1.53 1 98 98 GLN A CA 1
ATOM 792 C C . GLN A 1 98 ? 9.766 10.523 -1.27 1 98 98 GLN A C 1
ATOM 794 O O . GLN A 1 98 ? 10.617 9.953 -0.582 1 98 98 GLN A O 1
ATOM 799 N N . ILE A 1 99 ? 8.766 9.859 -1.806 1 97.94 99 ILE A N 1
ATOM 800 C CA . ILE A 1 99 ? 8.578 8.43 -1.627 1 97.94 99 ILE A CA 1
ATOM 801 C C . ILE A 1 99 ? 9.727 7.672 -2.303 1 97.94 99 ILE A C 1
ATOM 803 O O . ILE A 1 99 ? 10.258 6.715 -1.741 1 97.94 99 ILE A O 1
ATOM 807 N N . ALA A 1 100 ? 10.141 8.164 -3.445 1 97.62 100 ALA A N 1
ATOM 808 C CA . ALA A 1 100 ? 11.203 7.52 -4.203 1 97.62 100 ALA A CA 1
ATOM 809 C C . ALA A 1 100 ? 12.539 7.598 -3.459 1 97.62 100 ALA A C 1
ATOM 811 O O . ALA A 1 100 ? 13.406 6.746 -3.641 1 97.62 100 ALA A O 1
ATOM 812 N N . ALA A 1 101 ? 12.672 8.625 -2.637 1 97.12 101 ALA A N 1
ATOM 813 C CA . ALA A 1 101 ? 13.906 8.805 -1.886 1 97.12 101 ALA A CA 1
ATOM 814 C C . ALA A 1 101 ? 14.047 7.754 -0.789 1 97.12 101 ALA A C 1
ATOM 816 O O . ALA A 1 101 ? 15.156 7.445 -0.352 1 97.12 101 ALA A O 1
ATOM 817 N N . ALA A 1 102 ? 12.969 7.258 -0.312 1 95.38 102 ALA A N 1
ATOM 818 C CA . ALA A 1 102 ? 12.945 6.16 0.65 1 95.38 102 ALA A CA 1
ATOM 819 C C . ALA A 1 102 ? 11.797 5.203 0.365 1 95.38 102 ALA A C 1
ATOM 821 O O . ALA A 1 102 ? 10.805 5.172 1.104 1 95.38 102 ALA A O 1
ATOM 822 N N . PRO A 1 103 ? 11.977 4.391 -0.675 1 97.38 103 PRO A N 1
ATOM 823 C CA . PRO A 1 103 ? 10.891 3.49 -1.067 1 97.38 103 PRO A CA 1
ATOM 824 C C . PRO A 1 103 ? 10.562 2.457 0.007 1 97.38 103 PRO A C 1
ATOM 826 O O . PRO A 1 103 ? 11.297 2.332 0.992 1 97.38 103 PRO A O 1
ATOM 829 N N . PHE A 1 104 ? 9.477 1.747 -0.178 1 95.44 104 PHE A N 1
ATOM 830 C CA . PHE A 1 104 ? 8.953 0.955 0.926 1 95.44 104 PHE A CA 1
ATOM 831 C C . PHE A 1 104 ? 9.164 -0.534 0.674 1 95.44 104 PHE A C 1
ATOM 833 O O . PHE A 1 104 ? 8.844 -1.039 -0.402 1 95.44 104 PHE A O 1
ATOM 840 N N . SER A 1 105 ? 9.711 -1.149 1.596 1 96.19 105 SER A N 1
ATOM 841 C CA . SER A 1 105 ? 9.523 -2.588 1.748 1 96.19 105 SER A CA 1
ATOM 842 C C . SER A 1 105 ? 8.344 -2.898 2.672 1 96.19 105 SER A C 1
ATOM 844 O O . SER A 1 105 ? 7.695 -1.985 3.186 1 96.19 105 SER A O 1
ATOM 846 N N . TYR A 1 106 ? 8.039 -4.199 2.852 1 94.81 106 TYR A N 1
ATOM 847 C CA . TYR A 1 106 ? 6.891 -4.574 3.662 1 94.81 106 TYR A CA 1
ATOM 848 C C . TYR A 1 106 ? 7.211 -5.77 4.551 1 94.81 106 TYR A C 1
ATOM 850 O O . TYR A 1 106 ? 7.891 -6.707 4.121 1 94.81 106 TYR A O 1
ATOM 858 N N . GLN A 1 107 ? 6.754 -5.664 5.742 1 93.38 107 GLN A N 1
ATOM 859 C CA . GLN A 1 107 ? 6.91 -6.727 6.73 1 93.38 107 GLN A CA 1
ATOM 860 C C . GLN A 1 107 ? 5.613 -6.961 7.504 1 93.38 107 GLN A C 1
ATOM 862 O O . GLN A 1 107 ? 4.84 -6.027 7.719 1 93.38 107 GLN A O 1
ATOM 867 N N . ILE A 1 108 ? 5.371 -8.18 7.805 1 92.81 108 ILE A N 1
ATOM 868 C CA . ILE A 1 108 ? 4.25 -8.469 8.695 1 92.81 108 ILE A CA 1
ATOM 869 C C . ILE A 1 108 ? 4.695 -8.328 10.148 1 92.81 108 ILE A C 1
ATOM 871 O O . ILE A 1 108 ? 5.527 -9.102 10.625 1 92.81 108 ILE A O 1
ATOM 875 N N . ILE A 1 109 ? 4.246 -7.312 10.789 1 87.56 109 ILE A N 1
ATOM 876 C CA . ILE A 1 109 ? 4.52 -7.023 12.188 1 87.56 109 ILE A CA 1
ATOM 877 C C . ILE A 1 109 ? 3.207 -6.914 12.961 1 87.56 109 ILE A C 1
ATOM 879 O O . ILE A 1 109 ? 2.326 -6.133 12.594 1 87.56 109 ILE A O 1
ATOM 883 N N . ASP A 1 110 ? 3.008 -7.727 14.047 1 85.44 110 ASP A N 1
ATOM 884 C CA . ASP A 1 110 ? 1.799 -7.734 14.867 1 85.44 110 ASP A CA 1
ATOM 885 C C . ASP A 1 110 ? 0.551 -7.891 14 1 85.44 110 ASP A C 1
ATOM 887 O O . ASP A 1 110 ? -0.391 -7.105 14.109 1 85.44 110 ASP A O 1
ATOM 891 N N . ASP A 1 111 ? 0.647 -8.75 12.992 1 86.12 111 ASP A N 1
ATOM 892 C CA . ASP A 1 111 ? -0.454 -9.148 12.125 1 86.12 111 ASP A CA 1
ATOM 893 C C . ASP A 1 111 ? -0.868 -8.016 11.195 1 86.12 111 ASP A C 1
ATOM 895 O O . ASP A 1 111 ? -1.976 -8.016 10.656 1 86.12 111 ASP A O 1
ATOM 899 N N . LYS A 1 112 ? 0.017 -7.078 11.117 1 88.94 112 LYS A N 1
ATOM 900 C CA . LYS A 1 112 ? -0.21 -5.992 10.164 1 88.94 112 LYS A CA 1
ATOM 901 C C . LYS A 1 112 ? 0.873 -5.969 9.094 1 88.94 112 LYS A C 1
ATOM 903 O O . LYS A 1 112 ? 2.021 -6.332 9.352 1 88.94 112 LYS A O 1
ATOM 908 N N . LEU A 1 113 ? 0.452 -5.582 7.941 1 92.69 113 LEU A N 1
ATOM 909 C CA . LEU A 1 113 ? 1.434 -5.387 6.879 1 92.69 113 LEU A CA 1
ATOM 910 C C . LEU A 1 113 ? 2.059 -3.998 6.969 1 92.69 113 LEU A C 1
ATOM 912 O O . LEU A 1 113 ? 1.503 -3.025 6.453 1 92.69 113 LEU A O 1
ATOM 916 N N . ALA A 1 114 ? 3.229 -3.945 7.582 1 90.5 114 ALA A N 1
ATOM 917 C CA . ALA A 1 114 ? 3.877 -2.67 7.883 1 90.5 114 ALA A CA 1
ATOM 918 C C . ALA A 1 114 ? 4.688 -2.174 6.688 1 90.5 114 ALA A C 1
ATOM 920 O O . ALA A 1 114 ? 5.379 -2.955 6.031 1 90.5 114 ALA A O 1
ATOM 921 N N . ARG A 1 115 ? 4.527 -0.918 6.395 1 91.56 115 ARG A N 1
ATOM 922 C CA . ARG A 1 115 ? 5.355 -0.242 5.402 1 91.56 115 ARG A CA 1
ATOM 923 C C . ARG A 1 115 ? 6.684 0.201 6.008 1 91.56 115 ARG A C 1
ATOM 925 O O . ARG A 1 115 ? 6.707 0.967 6.973 1 91.56 115 ARG A O 1
ATOM 932 N N . ILE A 1 116 ? 7.77 -0.242 5.402 1 91.5 116 ILE A N 1
ATOM 933 C CA . ILE A 1 116 ? 9.094 0.044 5.934 1 91.5 116 ILE A CA 1
ATOM 934 C C . ILE A 1 116 ? 9.891 0.866 4.926 1 91.5 116 ILE A C 1
ATOM 936 O O . ILE A 1 116 ? 10.344 0.341 3.904 1 91.5 116 ILE A O 1
ATOM 940 N N . PRO A 1 117 ? 10.078 2.115 5.242 1 92.81 117 PRO A N 1
ATOM 941 C CA . PRO A 1 117 ? 10.875 2.926 4.316 1 92.81 117 PRO A CA 1
ATOM 942 C C . PRO A 1 117 ? 12.344 2.51 4.289 1 92.81 117 PRO A C 1
ATOM 944 O O . PRO A 1 117 ? 12.914 2.16 5.324 1 92.81 117 PRO A O 1
ATOM 947 N N . ASN A 1 118 ? 12.875 2.471 3.086 1 92.69 118 ASN A N 1
ATOM 948 C CA . ASN A 1 118 ? 14.289 2.184 2.875 1 92.69 118 ASN A CA 1
ATOM 949 C C . ASN A 1 118 ? 15.055 3.432 2.447 1 92.69 118 ASN A C 1
ATOM 951 O O . ASN A 1 118 ? 15.016 3.822 1.278 1 92.69 118 ASN A O 1
ATOM 955 N N . GLY A 1 119 ? 15.688 4.059 3.312 1 90.44 119 GLY A N 1
ATOM 956 C CA . GLY A 1 119 ? 16.469 5.266 3.082 1 90.44 119 GLY A CA 1
ATOM 957 C C . GLY A 1 119 ? 17.016 5.879 4.359 1 90.44 119 GLY A C 1
ATOM 958 O O . GLY A 1 119 ? 17 5.242 5.414 1 90.44 119 GLY A O 1
ATOM 959 N N . LYS A 1 120 ? 17.641 7.031 4.23 1 88.94 120 LYS A N 1
ATOM 960 C CA . LYS A 1 120 ? 18.078 7.773 5.406 1 88.94 120 LYS A CA 1
ATOM 961 C C . LYS A 1 120 ? 16.906 8.094 6.324 1 88.94 120 LYS A C 1
ATOM 963 O O . LYS A 1 120 ? 15.766 8.148 5.875 1 88.94 120 LYS A O 1
ATOM 968 N N . PRO A 1 121 ? 17.141 8.289 7.59 1 85 121 PRO A N 1
ATOM 969 C CA . PRO A 1 121 ? 16.062 8.477 8.57 1 85 121 PRO A CA 1
ATOM 970 C C . PRO A 1 121 ? 15.125 9.625 8.203 1 85 121 PRO A C 1
ATOM 972 O O . PRO A 1 121 ? 13.906 9.477 8.266 1 85 121 PRO A O 1
ATOM 975 N N . ASP A 1 122 ? 15.648 10.75 7.82 1 85.88 122 ASP A N 1
ATOM 976 C CA . ASP A 1 122 ? 14.789 11.883 7.477 1 85.88 122 ASP A CA 1
ATOM 977 C C . ASP A 1 122 ? 13.969 11.586 6.223 1 85.88 122 ASP A C 1
ATOM 979 O O . ASP A 1 122 ? 12.766 11.844 6.184 1 85.88 122 ASP A O 1
ATOM 983 N N . ASP A 1 123 ? 14.664 10.977 5.203 1 91.75 123 ASP A N 1
ATOM 984 C CA . ASP A 1 123 ? 13.953 10.586 3.988 1 91.75 123 ASP A CA 1
ATOM 985 C C . ASP A 1 123 ? 12.852 9.578 4.301 1 91.75 123 ASP A C 1
ATOM 987 O O . ASP A 1 123 ? 11.789 9.594 3.674 1 91.75 123 ASP A O 1
ATOM 991 N N . SER A 1 124 ? 13.172 8.75 5.215 1 91.31 124 SER A N 1
ATOM 992 C CA . SER A 1 124 ? 12.219 7.707 5.59 1 91.31 124 SER A CA 1
ATOM 993 C C . SER A 1 124 ? 10.953 8.312 6.184 1 91.31 124 SER A C 1
ATOM 995 O O . SER A 1 124 ? 9.844 7.918 5.82 1 91.31 124 SER A O 1
ATOM 997 N N . VAL A 1 125 ? 11.078 9.242 7.066 1 89.31 125 VAL A N 1
ATOM 998 C CA . VAL A 1 125 ? 9.93 9.898 7.684 1 89.31 125 VAL A CA 1
ATOM 999 C C . VAL A 1 125 ? 9.164 10.688 6.629 1 89.31 125 VAL A C 1
ATOM 1001 O O . VAL A 1 125 ? 7.934 10.617 6.562 1 89.31 125 VAL A O 1
ATOM 1004 N N . LEU A 1 126 ? 9.906 11.383 5.809 1 93.56 126 LEU A N 1
ATOM 1005 C CA . LEU A 1 126 ? 9.273 12.172 4.762 1 93.56 126 LEU A CA 1
ATOM 1006 C C . LEU A 1 126 ? 8.516 11.281 3.785 1 93.56 126 LEU A C 1
ATOM 1008 O O . LEU A 1 126 ? 7.438 11.648 3.314 1 93.56 126 LEU A O 1
ATOM 1012 N N . SER A 1 127 ? 9.086 10.164 3.488 1 94.94 127 SER A N 1
ATOM 1013 C CA . SER A 1 127 ? 8.445 9.219 2.58 1 94.94 127 SER A CA 1
ATOM 1014 C C . SER A 1 127 ? 7.109 8.742 3.129 1 94.94 127 SER A C 1
ATOM 1016 O O . SER A 1 127 ? 6.113 8.695 2.4 1 94.94 127 SER A O 1
ATOM 1018 N N . LEU A 1 128 ? 7.086 8.453 4.352 1 92.94 128 LEU A N 1
ATOM 1019 C CA . LEU A 1 128 ? 5.852 8.008 4.984 1 92.94 128 LEU A CA 1
ATOM 1020 C C . LEU A 1 128 ? 4.789 9.102 4.934 1 92.94 128 LEU A C 1
ATOM 1022 O O . LEU A 1 128 ? 3.633 8.836 4.609 1 92.94 128 LEU A O 1
ATOM 1026 N N . ILE A 1 129 ? 5.191 10.281 5.258 1 94.06 129 ILE A N 1
ATOM 1027 C CA . ILE A 1 129 ? 4.262 11.406 5.266 1 94.06 129 ILE A CA 1
ATOM 1028 C C . ILE A 1 129 ? 3.787 11.695 3.844 1 94.06 129 ILE A C 1
ATOM 1030 O O . ILE A 1 129 ? 2.602 11.945 3.617 1 94.06 129 ILE A O 1
ATOM 1034 N N . ALA A 1 130 ? 4.711 11.609 2.916 1 97.56 130 ALA A N 1
ATOM 1035 C CA . ALA A 1 130 ? 4.387 11.852 1.513 1 97.56 130 ALA A CA 1
ATOM 1036 C C . ALA A 1 130 ? 3.396 10.82 0.991 1 97.56 130 ALA A C 1
ATOM 1038 O O . ALA A 1 130 ? 2.477 11.148 0.243 1 97.56 130 ALA A O 1
ATOM 1039 N N . TYR A 1 131 ? 3.623 9.633 1.338 1 96.5 131 TYR A N 1
ATOM 1040 C CA . TYR A 1 131 ? 2.703 8.578 0.921 1 96.5 131 TYR A CA 1
ATOM 1041 C C . TYR A 1 131 ? 1.292 8.859 1.424 1 96.5 131 TYR A C 1
ATOM 1043 O O . TYR A 1 131 ? 0.318 8.68 0.688 1 96.5 131 TYR A O 1
ATOM 1051 N N . ASP A 1 132 ? 1.23 9.242 2.652 1 95.12 132 ASP A N 1
ATOM 1052 C CA . ASP A 1 132 ? -0.06 9.57 3.254 1 95.12 132 ASP A CA 1
ATOM 1053 C C . ASP A 1 132 ? -0.784 10.648 2.453 1 95.12 132 ASP A C 1
ATOM 1055 O O . ASP A 1 132 ? -1.975 10.523 2.162 1 95.12 132 ASP A O 1
ATOM 1059 N N . ALA A 1 133 ? -0.061 11.664 2.125 1 98 133 ALA A N 1
ATOM 1060 C CA . ALA A 1 133 ? -0.627 12.75 1.331 1 98 133 ALA A CA 1
ATOM 1061 C C . ALA A 1 133 ? -1.033 12.266 -0.057 1 98 133 ALA A C 1
ATOM 1063 O O . ALA A 1 133 ? -2.115 12.602 -0.547 1 98 133 ALA A O 1
ATOM 1064 N N . LEU A 1 134 ? -0.206 11.523 -0.68 1 98.25 134 LEU A N 1
ATOM 1065 C CA . LEU A 1 134 ? -0.478 10.992 -2.01 1 98.25 134 LEU A CA 1
ATOM 1066 C C . LEU A 1 134 ? -1.71 10.094 -1.992 1 98.25 134 LEU A C 1
ATOM 1068 O O . LEU A 1 134 ? -2.51 10.109 -2.932 1 98.25 134 LEU A O 1
ATOM 1072 N N . TRP A 1 135 ? -1.809 9.336 -0.984 1 97.31 135 TRP A N 1
ATOM 1073 C CA . TRP A 1 135 ? -2.971 8.477 -0.81 1 97.31 135 TRP A CA 1
ATOM 1074 C C . TRP A 1 135 ? -4.258 9.289 -0.756 1 97.31 135 TRP A C 1
ATOM 1076 O O . TRP A 1 135 ? -5.246 8.953 -1.407 1 97.31 135 TRP A O 1
ATOM 1086 N N . LEU A 1 136 ? -4.234 10.367 0.006 1 97.5 136 LEU A N 1
ATOM 1087 C CA . LEU A 1 136 ? -5.398 11.242 0.098 1 97.5 136 LEU A CA 1
ATOM 1088 C C . LEU A 1 136 ? -5.777 11.789 -1.275 1 97.5 136 LEU A C 1
ATOM 1090 O O . LEU A 1 136 ? -6.961 11.891 -1.601 1 97.5 136 LEU A O 1
ATOM 1094 N N . ILE A 1 137 ? -4.781 12.102 -2.029 1 98.12 137 ILE A N 1
ATOM 1095 C CA . ILE A 1 137 ? -5.004 12.625 -3.373 1 98.12 137 ILE A CA 1
ATOM 1096 C C . ILE A 1 137 ? -5.594 11.531 -4.258 1 98.12 137 ILE A C 1
ATOM 1098 O O . ILE A 1 137 ? -6.586 11.758 -4.957 1 98.12 137 ILE A O 1
ATOM 1102 N N . HIS A 1 138 ? -5.008 10.406 -4.152 1 96.81 138 HIS A N 1
ATOM 1103 C CA . HIS A 1 138 ? -5.422 9.281 -4.977 1 96.81 138 HIS A CA 1
ATOM 1104 C C . HIS A 1 138 ? -6.875 8.898 -4.703 1 96.81 138 HIS A C 1
ATOM 1106 O O . HIS A 1 138 ? -7.641 8.641 -5.633 1 96.81 138 HIS A O 1
ATOM 1112 N N . THR A 1 139 ? -7.309 8.867 -3.49 1 96.88 139 THR A N 1
ATOM 1113 C CA . THR A 1 139 ? -8.648 8.438 -3.102 1 96.88 139 THR A CA 1
ATOM 1114 C C . THR A 1 139 ? -9.648 9.578 -3.273 1 96.88 139 THR A C 1
ATOM 1116 O O . THR A 1 139 ? -10.844 9.398 -3.039 1 96.88 139 THR A O 1
ATOM 1119 N N . LYS A 1 140 ? -9.156 10.719 -3.561 1 96.75 140 LYS A N 1
ATOM 1120 C CA . LYS A 1 140 ? -9.945 11.93 -3.748 1 96.75 140 LYS A CA 1
ATOM 1121 C C . LYS A 1 140 ? -10.516 12.43 -2.424 1 96.75 140 LYS A C 1
ATOM 1123 O O . LYS A 1 140 ? -11.297 13.383 -2.396 1 96.75 140 LYS A O 1
ATOM 1128 N N . GLU A 1 141 ? -10.07 11.828 -1.361 1 97.12 141 GLU A N 1
ATOM 1129 C CA . GLU A 1 141 ? -10.492 12.297 -0.046 1 97.12 141 GLU A CA 1
ATOM 1130 C C . GLU A 1 141 ? -9.977 13.711 0.221 1 97.12 141 GLU A C 1
ATOM 1132 O O . GLU A 1 141 ? -10.578 14.453 1.001 1 97.12 141 GLU A O 1
ATOM 1137 N N . ILE A 1 142 ? -8.906 14.07 -0.44 1 97.44 142 ILE A N 1
ATOM 1138 C CA . ILE A 1 142 ? -8.297 15.383 -0.266 1 97.44 142 ILE A CA 1
ATOM 1139 C C . ILE A 1 142 ? -9.297 16.469 -0.663 1 97.44 142 ILE A C 1
ATOM 1141 O O . ILE A 1 142 ? -9.148 17.625 -0.261 1 97.44 142 ILE A O 1
ATOM 1145 N N . LYS A 1 143 ? -10.258 16.156 -1.44 1 96.44 143 LYS A N 1
ATOM 1146 C CA . LYS A 1 143 ? -11.266 17.109 -1.883 1 96.44 143 LYS A CA 1
ATOM 1147 C C . LYS A 1 143 ? -12.148 17.562 -0.722 1 96.44 143 LYS A C 1
ATOM 1149 O O . LYS A 1 143 ? -12.836 18.578 -0.813 1 96.44 143 LYS A O 1
ATOM 1154 N N . GLN A 1 144 ? -12.156 16.828 0.303 1 97.62 144 GLN A N 1
ATOM 1155 C CA . GLN A 1 144 ? -12.961 17.125 1.481 1 97.62 144 GLN A CA 1
ATOM 1156 C C . GLN A 1 144 ? -12.195 18.016 2.453 1 97.62 144 GLN A C 1
ATOM 1158 O O . GLN A 1 144 ? -12.672 18.312 3.553 1 97.62 144 GLN A O 1
ATOM 1163 N N . LEU A 1 145 ? -10.992 18.359 2.139 1 98.12 145 LEU A N 1
ATOM 1164 C CA . LEU A 1 145 ? -10.133 19.172 3.002 1 98.12 145 LEU A CA 1
ATOM 1165 C C . LEU A 1 145 ? -10.727 20.562 3.205 1 98.12 145 LEU A C 1
ATOM 1167 O O . LEU A 1 145 ? -11.094 21.234 2.238 1 98.12 145 LEU A O 1
ATOM 1171 N N . LYS A 1 146 ? -10.852 20.984 4.426 1 97.81 146 LYS A N 1
ATOM 1172 C CA . LYS A 1 146 ? -11.398 22.281 4.777 1 97.81 146 LYS A CA 1
ATOM 1173 C C . LYS A 1 146 ? -10.531 22.969 5.832 1 97.81 146 LYS A C 1
ATOM 1175 O O . LYS A 1 146 ? -9.82 22.312 6.59 1 97.81 146 LYS A O 1
ATOM 1180 N N . ARG A 1 147 ? -10.648 24.234 5.836 1 96.94 147 ARG A N 1
ATOM 1181 C CA . ARG A 1 147 ? -10.094 25.047 6.91 1 96.94 147 ARG A CA 1
ATOM 1182 C C . ARG A 1 147 ? -11.125 25.297 8 1 96.94 147 ARG A C 1
ATOM 1184 O O . ARG A 1 147 ? -12.305 25.516 7.711 1 96.94 147 ARG A O 1
ATOM 1191 N N . CYS A 1 148 ? -10.695 25.297 9.156 1 97.19 148 CYS A N 1
ATOM 1192 C CA . CYS A 1 148 ? -11.57 25.625 10.273 1 97.19 148 CYS A CA 1
ATOM 1193 C C . CYS A 1 148 ? -12.258 26.969 10.047 1 97.19 148 CYS A C 1
ATOM 1195 O O . CYS A 1 148 ? -11.633 27.938 9.609 1 97.19 148 CYS A O 1
ATOM 1197 N N . ALA A 1 149 ? -13.531 27.078 10.359 1 95.19 149 ALA A N 1
ATOM 1198 C CA . ALA A 1 149 ? -14.32 28.297 10.125 1 95.19 149 ALA A CA 1
ATOM 1199 C C . ALA A 1 149 ? -13.969 29.375 11.141 1 95.19 149 ALA A C 1
ATOM 1201 O O . ALA A 1 149 ? -14.352 30.547 10.969 1 95.19 149 ALA A O 1
ATOM 1202 N N . ASN A 1 150 ? -13.336 28.953 12.227 1 93.38 150 ASN A N 1
ATOM 1203 C CA . ASN A 1 150 ? -12.812 29.969 13.148 1 93.38 150 ASN A CA 1
ATOM 1204 C C . ASN A 1 150 ? -11.703 30.781 12.508 1 93.38 150 ASN A C 1
ATOM 1206 O O . ASN A 1 150 ? -10.648 30.25 12.156 1 93.38 150 ASN A O 1
ATOM 1210 N N . GLU A 1 151 ? -11.852 32.062 12.367 1 90.38 151 GLU A N 1
ATOM 1211 C CA . GLU A 1 151 ? -10.93 32.938 11.664 1 90.38 151 GLU A CA 1
ATOM 1212 C C . GLU A 1 151 ? -9.562 32.969 12.344 1 90.38 151 GLU A C 1
ATOM 1214 O O . GLU A 1 151 ? -8.555 33.25 11.703 1 90.38 151 GLU A O 1
ATOM 1219 N N . LYS A 1 152 ? -9.57 32.656 13.617 1 91.69 152 LYS A N 1
ATOM 1220 C CA . LYS A 1 152 ? -8.32 32.656 14.375 1 91.69 152 LYS A CA 1
ATOM 1221 C C . LYS A 1 152 ? -7.656 31.297 14.367 1 91.69 152 LYS A C 1
ATOM 1223 O O . LYS A 1 152 ? -6.684 31.062 15.086 1 91.69 152 LYS A O 1
ATOM 1228 N N . CYS A 1 153 ? -8.164 30.469 13.664 1 95.69 153 CYS A N 1
ATOM 1229 C CA . CYS A 1 153 ? -7.641 29.109 13.586 1 95.69 153 CYS A CA 1
ATOM 1230 C C . CYS A 1 153 ? -7.094 28.812 12.195 1 95.69 153 CYS A C 1
ATOM 1232 O O . CYS A 1 153 ? -7.641 29.266 11.195 1 95.69 153 CYS A O 1
ATOM 1234 N N . ILE A 1 154 ? -5.988 28.016 12.141 1 96.19 154 ILE A N 1
ATOM 1235 C CA . ILE A 1 154 ? -5.391 27.719 10.844 1 96.19 154 ILE A CA 1
ATOM 1236 C C . ILE A 1 154 ? -5.406 26.219 10.602 1 96.19 154 ILE A C 1
ATOM 1238 O O . ILE A 1 154 ? -4.77 25.719 9.672 1 96.19 154 ILE A O 1
ATOM 1242 N N . LEU A 1 155 ? -6.047 25.438 11.469 1 97.38 155 LEU A N 1
ATOM 1243 C CA . LEU A 1 155 ? -6.039 23.984 11.367 1 97.38 155 LEU A CA 1
ATOM 1244 C C . LEU A 1 155 ? -6.895 23.516 10.195 1 97.38 155 LEU A C 1
ATOM 1246 O O . LEU A 1 155 ? -7.871 24.172 9.836 1 97.38 155 LEU A O 1
ATOM 1250 N N . LEU A 1 156 ? -6.43 22.453 9.633 1 98 156 LEU A N 1
ATOM 1251 C CA . LEU A 1 156 ? -7.117 21.828 8.508 1 98 156 LEU A CA 1
ATOM 1252 C C . LEU A 1 156 ? -7.738 20.5 8.922 1 98 156 LEU A C 1
ATOM 1254 O O . LEU A 1 156 ? -7.199 19.797 9.789 1 98 156 LEU A O 1
ATOM 1258 N N . PHE A 1 157 ? -8.875 20.125 8.359 1 97.5 157 PHE A N 1
ATOM 1259 C CA . PHE A 1 157 ? -9.531 18.859 8.656 1 97.5 157 PHE A CA 1
ATOM 1260 C C . PHE A 1 157 ? -10.289 18.344 7.438 1 97.5 157 PHE A C 1
ATOM 1262 O O . PHE A 1 157 ? -10.406 19.047 6.43 1 97.5 157 PHE A O 1
ATOM 1269 N N . LEU A 1 158 ? -10.641 17.125 7.445 1 97.69 158 LEU A N 1
ATOM 1270 C CA . LEU A 1 158 ? -11.445 16.531 6.387 1 97.69 158 LEU A CA 1
ATOM 1271 C C . LEU A 1 158 ? -12.922 16.516 6.773 1 97.69 158 LEU A C 1
ATOM 1273 O O . LEU A 1 158 ? -13.289 15.922 7.793 1 97.69 158 LEU A O 1
ATOM 1277 N N . ASP A 1 159 ? -13.711 17.156 6.039 1 97.12 159 ASP A N 1
ATOM 1278 C CA . ASP A 1 159 ? -15.148 17.188 6.262 1 97.12 159 ASP A CA 1
ATOM 1279 C C . ASP A 1 159 ? -15.852 16.094 5.473 1 97.12 159 ASP A C 1
ATOM 1281 O O . ASP A 1 159 ? -16.344 16.328 4.367 1 97.12 159 ASP A O 1
ATOM 1285 N N . LYS A 1 160 ? -16.016 14.977 6.027 1 92.81 160 LYS A N 1
ATOM 1286 C CA . LYS A 1 160 ? -16.578 13.812 5.355 1 92.81 160 LYS A CA 1
ATOM 1287 C C . LYS A 1 160 ? -18.078 13.945 5.188 1 92.81 160 LYS A C 1
ATOM 1289 O O . LYS A 1 160 ? -18.672 13.32 4.305 1 92.81 160 LYS A O 1
ATOM 1294 N N . THR A 1 161 ? -18.641 14.805 5.977 1 92.75 161 THR A N 1
ATOM 1295 C CA . THR A 1 161 ? -20.094 14.922 5.961 1 92.75 161 THR A CA 1
ATOM 1296 C C . THR A 1 161 ? -20.531 16.109 5.109 1 92.75 161 THR A C 1
ATOM 1298 O O . THR A 1 161 ? -21.688 16.172 4.672 1 92.75 161 THR A O 1
ATOM 1301 N N . GLY A 1 162 ? -19.75 17.031 4.98 1 93.44 162 GLY A N 1
ATOM 1302 C CA . GLY A 1 162 ? -20.094 18.266 4.281 1 93.44 162 GLY A CA 1
ATOM 1303 C C . GLY A 1 162 ? -20.734 19.297 5.188 1 93.44 162 GLY A C 1
ATOM 1304 O O . GLY A 1 162 ? -21.062 20.406 4.742 1 93.44 162 GLY A O 1
ATOM 1305 N N . ARG A 1 163 ? -20.781 18.953 6.41 1 93.69 163 ARG A N 1
ATOM 1306 C CA . ARG A 1 163 ? -21.484 19.844 7.332 1 93.69 163 ARG A CA 1
ATOM 1307 C C . ARG A 1 163 ? -20.547 20.344 8.43 1 93.69 163 ARG A C 1
ATOM 1309 O O . ARG A 1 163 ? -20.906 21.234 9.195 1 93.69 163 ARG A O 1
ATOM 1316 N N . ARG A 1 164 ? -19.391 19.797 8.445 1 94.94 164 ARG A N 1
ATOM 1317 C CA . ARG A 1 164 ? -18.469 20.156 9.516 1 94.94 164 ARG A CA 1
ATOM 1318 C C . ARG A 1 164 ? -17.812 21.5 9.25 1 94.94 164 ARG A C 1
ATOM 1320 O O . ARG A 1 164 ? -17.281 21.734 8.164 1 94.94 164 ARG A O 1
ATOM 1327 N N . LYS A 1 165 ? -17.891 22.375 10.297 1 94.38 165 LYS A N 1
ATOM 1328 C CA . LYS A 1 165 ? -17.344 23.719 10.133 1 94.38 165 LYS A CA 1
ATOM 1329 C C . LYS A 1 165 ? -16.047 23.891 10.914 1 94.38 165 LYS A C 1
ATOM 1331 O O . LYS A 1 165 ? -15.188 24.688 10.539 1 94.38 165 LYS A O 1
ATOM 1336 N N . TRP A 1 166 ? -16 23.078 11.93 1 94.81 166 TRP A N 1
ATOM 1337 C CA . TRP A 1 166 ? -14.93 23.297 12.898 1 94.81 166 TRP A CA 1
ATOM 1338 C C . TRP A 1 166 ? -13.945 22.125 12.898 1 94.81 166 TRP A C 1
ATOM 1340 O O . TRP A 1 166 ? -14.352 20.969 12.766 1 94.81 166 TRP A O 1
ATOM 1350 N N . CYS A 1 167 ? -12.672 22.484 13.219 1 95.06 167 CYS A N 1
ATOM 1351 C CA . CYS A 1 167 ? -11.656 21.453 13.359 1 95.06 167 CYS A CA 1
ATOM 1352 C C . CYS A 1 167 ? -11.867 20.656 14.641 1 95.06 167 CYS A C 1
ATOM 1354 O O . CYS A 1 167 ? -11.641 19.438 14.656 1 95.06 167 CYS A O 1
ATOM 1356 N N . SER A 1 168 ? -12.258 21.344 15.641 1 92.62 168 SER A N 1
ATOM 1357 C CA . SER A 1 168 ? -12.578 20.734 16.938 1 92.62 168 SER A CA 1
ATOM 1358 C C . SER A 1 168 ? -13.828 21.359 17.547 1 92.62 168 SER A C 1
ATOM 1360 O O . SER A 1 168 ? -13.828 22.547 17.906 1 92.62 168 SER A O 1
ATOM 1362 N N . MET A 1 169 ? -14.82 20.578 17.703 1 90.31 169 MET A N 1
ATOM 1363 C CA . MET A 1 169 ? -16.047 21.078 18.312 1 90.31 169 MET A CA 1
ATOM 1364 C C . MET A 1 169 ? -15.789 21.516 19.75 1 90.31 169 MET A C 1
ATOM 1366 O O . MET A 1 169 ? -16.375 22.5 20.219 1 90.31 169 MET A O 1
ATOM 1370 N N . LYS A 1 170 ? -14.891 20.766 20.344 1 89.19 170 LYS A N 1
ATOM 1371 C CA . LYS A 1 170 ? -14.594 21.031 21.75 1 89.19 170 LYS A CA 1
ATOM 1372 C C . LYS A 1 170 ? -13.898 22.375 21.922 1 89.19 170 LYS A C 1
ATOM 1374 O O . LYS A 1 170 ? -14.094 23.062 22.938 1 89.19 170 LYS A O 1
ATOM 1379 N N . ILE A 1 171 ? -13.18 22.75 20.906 1 90.31 171 ILE A N 1
ATOM 1380 C CA . ILE A 1 171 ? -12.406 23.969 21.062 1 90.31 171 ILE A CA 1
ATOM 1381 C C . ILE A 1 171 ? -13 25.078 20.172 1 90.31 171 ILE A C 1
ATOM 1383 O O . ILE A 1 171 ? -13.656 25.984 20.672 1 90.31 171 ILE A O 1
ATOM 1387 N N . CYS A 1 172 ? -12.953 24.953 18.953 1 92.94 172 CYS A N 1
ATOM 1388 C CA . CYS A 1 172 ? -13.391 26 18.031 1 92.94 172 CYS A CA 1
ATOM 1389 C C . CYS A 1 172 ? -14.914 26.109 18 1 92.94 172 CYS A C 1
ATOM 1391 O O . CYS A 1 172 ? -15.469 27.203 17.953 1 92.94 172 CYS A O 1
ATOM 1393 N N . GLY A 1 173 ? -15.57 24.969 17.984 1 90.94 173 GLY A N 1
ATOM 1394 C CA . GLY A 1 173 ? -17.031 25 18.031 1 90.94 173 GLY A CA 1
ATOM 1395 C C . GLY A 1 173 ? -17.562 25.688 19.281 1 90.94 173 GLY A C 1
ATOM 1396 O O . GLY A 1 173 ? -18.438 26.547 19.188 1 90.94 173 GLY A O 1
ATOM 1397 N N . ASN A 1 174 ? -16.984 25.359 20.359 1 90.19 174 ASN A N 1
ATOM 1398 C CA . ASN A 1 174 ? -17.391 25.938 21.625 1 90.19 174 ASN A CA 1
ATOM 1399 C C . ASN A 1 174 ? -17.109 27.438 21.688 1 90.19 174 ASN A C 1
ATOM 1401 O O . ASN A 1 174 ? -17.906 28.203 22.219 1 90.19 174 ASN A O 1
ATOM 1405 N N . ARG A 1 175 ? -15.992 27.766 21.203 1 86.56 175 ARG A N 1
ATOM 1406 C CA . ARG A 1 175 ? -15.656 29.188 21.141 1 86.56 175 ARG A CA 1
ATOM 1407 C C . ARG A 1 175 ? -16.703 29.969 20.359 1 86.56 175 ARG A C 1
ATOM 1409 O O . ARG A 1 175 ? -17.094 31.062 20.766 1 86.56 175 ARG A O 1
ATOM 1416 N N . HIS A 1 176 ? -17.094 29.5 19.266 1 88.62 176 HIS A N 1
ATOM 1417 C CA . HIS A 1 176 ? -18.125 30.156 18.453 1 88.62 176 HIS A CA 1
ATOM 1418 C C . HIS A 1 176 ? -19.438 30.25 19.219 1 88.62 176 HIS A C 1
ATOM 1420 O O . HIS A 1 176 ? -20.094 31.297 19.188 1 88.62 176 HIS A O 1
ATOM 1426 N N . LYS A 1 177 ? -19.781 29.141 19.828 1 90.25 177 LYS A N 1
ATOM 1427 C CA . LYS A 1 177 ? -21.031 29.125 20.594 1 90.25 177 LYS A CA 1
ATOM 1428 C C . LYS A 1 177 ? -21.016 30.188 21.703 1 90.25 177 LYS A C 1
ATOM 1430 O O . LYS A 1 177 ? -22 30.906 21.891 1 90.25 177 LYS A O 1
ATOM 1435 N N . VAL A 1 178 ? -19.984 30.344 22.312 1 89.12 178 VAL A N 1
ATOM 1436 C CA . VAL A 1 178 ? -19.844 31.297 23.406 1 89.12 178 VAL A CA 1
ATOM 1437 C C . VAL A 1 178 ? -19.875 32.719 22.859 1 89.12 178 VAL A C 1
ATOM 1439 O O . VAL A 1 178 ? -20.562 33.594 23.406 1 89.12 178 VAL A O 1
ATOM 1442 N N . SER A 1 179 ? -19.219 32.906 21.828 1 87.19 179 SER A N 1
ATOM 1443 C CA . SER A 1 179 ? -19.188 34.25 21.203 1 87.19 179 SER A CA 1
ATOM 1444 C C . SER A 1 179 ? -20.578 34.625 20.719 1 87.19 179 SER A C 1
ATOM 1446 O O . SER A 1 179 ? -20.984 35.781 20.875 1 87.19 179 SER A O 1
ATOM 1448 N N . ARG A 1 180 ? -21.219 33.688 20.078 1 86 180 ARG A N 1
ATOM 1449 C CA . ARG A 1 180 ? -22.578 33.938 19.594 1 86 180 ARG A CA 1
ATOM 1450 C C . ARG A 1 180 ? -23.516 34.281 20.75 1 86 180 ARG A C 1
ATOM 1452 O O . ARG A 1 180 ? -24.328 35.188 20.641 1 86 180 ARG A O 1
ATOM 1459 N N . HIS A 1 181 ? -23.391 33.594 21.766 1 88.06 181 HIS A N 1
ATOM 1460 C CA . HIS A 1 181 ? -24.219 33.844 22.953 1 88.06 181 HIS A CA 1
ATOM 1461 C C . HIS A 1 181 ? -23.938 35.219 23.531 1 88.06 181 HIS A C 1
ATOM 1463 O O . HIS A 1 181 ? -24.875 35.938 23.891 1 88.06 181 HIS A O 1
ATOM 1469 N N . GLN A 1 182 ? -22.719 35.562 23.641 1 88 182 GLN A N 1
ATOM 1470 C CA . GLN A 1 182 ? -22.328 36.844 24.172 1 88 182 GLN A CA 1
ATOM 1471 C C . GLN A 1 182 ? -22.859 37.969 23.297 1 88 182 GLN A C 1
ATOM 1473 O O . GLN A 1 182 ? -23.328 39 23.812 1 88 182 GLN A O 1
ATOM 1478 N N . LYS A 1 183 ? -22.828 37.781 22.016 1 84.69 183 LYS A N 1
ATOM 1479 C CA . LYS A 1 183 ? -23.359 38.781 21.094 1 84.69 183 LYS A CA 1
ATOM 1480 C C . LYS A 1 183 ? -24.875 38.906 21.25 1 84.69 183 LYS A C 1
ATOM 1482 O O . LYS A 1 183 ? -25.406 40.031 21.188 1 84.69 183 LYS A O 1
ATOM 1487 N N . LYS A 1 184 ? -25.516 37.812 21.344 1 83.88 184 LYS A N 1
ATOM 1488 C CA . LYS A 1 184 ? -26.953 37.812 21.562 1 83.88 184 LYS A CA 1
ATOM 1489 C C . LYS A 1 184 ? -27.312 38.562 22.844 1 83.88 184 LYS A C 1
ATOM 1491 O O . LYS A 1 184 ? -28.281 39.312 22.891 1 83.88 184 LYS A O 1
ATOM 1496 N N . MET A 1 185 ? -26.406 38.469 23.812 1 85.5 185 MET A N 1
ATOM 1497 C CA . MET A 1 185 ? -26.656 39.062 25.109 1 85.5 185 MET A CA 1
ATOM 1498 C C . MET A 1 185 ? -26.375 40.562 25.062 1 85.5 185 MET A C 1
ATOM 1500 O O . MET A 1 185 ? -27.047 41.344 25.734 1 85.5 185 MET A O 1
ATOM 1504 N N . ASN A 1 186 ? -25.547 40.906 24.391 1 81.19 186 ASN A N 1
ATOM 1505 C CA . ASN A 1 186 ? -25.219 42.344 24.281 1 81.19 186 ASN A CA 1
ATOM 1506 C C . ASN A 1 186 ? -26.234 43.062 23.438 1 81.19 186 ASN A C 1
ATOM 1508 O O . ASN A 1 186 ? -26.406 44.281 23.578 1 81.19 186 ASN A O 1
ATOM 1512 N N . LEU A 1 187 ? -26.859 42.469 22.547 1 77.31 187 LEU A N 1
ATOM 1513 C CA . LEU A 1 187 ? -27.906 43.062 21.734 1 77.31 187 LEU A CA 1
ATOM 1514 C C . LEU A 1 187 ? -29.219 43.156 22.516 1 77.31 187 LEU A C 1
ATOM 1516 O O . LEU A 1 187 ? -30.078 44 22.188 1 77.31 187 LEU A O 1
ATOM 1520 N N . GLU A 1 188 ? -29.484 42.469 23.438 1 68.44 188 GLU A N 1
ATOM 1521 C CA . GLU A 1 188 ? -30.641 42.625 24.312 1 68.44 188 GLU A CA 1
ATOM 1522 C C . GLU A 1 188 ? -30.344 43.594 25.453 1 68.44 188 GLU A C 1
ATOM 1524 O O . GLU A 1 188 ? -31.219 44.375 25.844 1 68.44 188 GLU A O 1
ATOM 1529 N N . MET B 1 1 ? -13.891 -19.156 -26.797 1 30.45 1 MET B N 1
ATOM 1530 C CA . MET B 1 1 ? -13.422 -19.531 -25.453 1 30.45 1 MET B CA 1
ATOM 1531 C C . MET B 1 1 ? -12 -19.047 -25.219 1 30.45 1 MET B C 1
ATOM 1533 O O . MET B 1 1 ? -11.07 -19.469 -25.922 1 30.45 1 MET B O 1
ATOM 1537 N N . THR B 1 2 ? -11.672 -17.812 -24.969 1 40.97 2 THR B N 1
ATOM 1538 C CA . THR B 1 2 ? -10.383 -17.156 -25.125 1 40.97 2 THR B CA 1
ATOM 1539 C C . THR B 1 2 ? -9.273 -17.953 -24.469 1 40.97 2 THR B C 1
ATOM 1541 O O . THR B 1 2 ? -9.297 -18.203 -23.25 1 40.97 2 THR B O 1
ATOM 1544 N N . ASN B 1 3 ? -8.82 -19.031 -25.141 1 49.06 3 ASN B N 1
ATOM 1545 C CA . ASN B 1 3 ? -7.668 -19.891 -24.875 1 49.06 3 ASN B CA 1
ATOM 1546 C C . ASN B 1 3 ? -6.52 -19.109 -24.25 1 49.06 3 ASN B C 1
ATOM 1548 O O . ASN B 1 3 ? -5.711 -18.5 -24.953 1 49.06 3 ASN B O 1
ATOM 1552 N N . ALA B 1 4 ? -6.617 -18.5 -23.188 1 64.12 4 ALA B N 1
ATOM 1553 C CA . ALA B 1 4 ? -5.508 -17.703 -22.656 1 64.12 4 ALA B CA 1
ATOM 1554 C C . ALA B 1 4 ? -4.246 -18.562 -22.516 1 64.12 4 ALA B C 1
ATOM 1556 O O . ALA B 1 4 ? -4.328 -19.75 -22.234 1 64.12 4 ALA B O 1
ATOM 1557 N N . GLN B 1 5 ? -3.191 -18.25 -23.344 1 82.94 5 GLN B N 1
ATOM 1558 C CA . GLN B 1 5 ? -1.859 -18.844 -23.266 1 82.94 5 GLN B CA 1
ATOM 1559 C C . GLN B 1 5 ? -1.507 -19.219 -21.828 1 82.94 5 GLN B C 1
ATOM 1561 O O . GLN B 1 5 ? -0.835 -20.234 -21.594 1 82.94 5 GLN B O 1
ATOM 1566 N N . PHE B 1 6 ? -2.111 -18.625 -20.844 1 90.56 6 PHE B N 1
ATOM 1567 C CA . PHE B 1 6 ? -1.81 -18.859 -19.438 1 90.56 6 PHE B CA 1
ATOM 1568 C C . PHE B 1 6 ? -3.092 -19.031 -18.625 1 90.56 6 PHE B C 1
ATOM 1570 O O . PHE B 1 6 ? -4.098 -18.375 -18.906 1 90.56 6 PHE B O 1
ATOM 1577 N N . PRO B 1 7 ? -3.143 -20 -17.688 1 86.75 7 PRO B N 1
ATOM 1578 C CA . PRO B 1 7 ? -4.293 -20.109 -16.781 1 86.75 7 PRO B CA 1
ATOM 1579 C C . PRO B 1 7 ? -4.418 -18.922 -15.836 1 86.75 7 PRO B C 1
ATOM 1581 O O . PRO B 1 7 ? -3.6 -18.766 -14.922 1 86.75 7 PRO B O 1
ATOM 1584 N N . LEU B 1 8 ? -5.242 -17.984 -16.062 1 83.94 8 LEU B N 1
ATOM 1585 C CA . LEU B 1 8 ? -5.5 -16.844 -15.203 1 83.94 8 LEU B CA 1
ATOM 1586 C C . LEU B 1 8 ? -6.695 -17.109 -14.289 1 83.94 8 LEU B C 1
ATOM 1588 O O . LEU B 1 8 ? -7.727 -16.438 -14.406 1 83.94 8 LEU B O 1
ATOM 1592 N N . ILE B 1 9 ? -6.465 -17.922 -13.32 1 88.25 9 ILE B N 1
ATOM 1593 C CA . ILE B 1 9 ? -7.531 -18.5 -12.5 1 88.25 9 ILE B CA 1
ATOM 1594 C C . ILE B 1 9 ? -7.777 -17.625 -11.281 1 88.25 9 ILE B C 1
ATOM 1596 O O . ILE B 1 9 ? -8.93 -17.391 -10.891 1 88.25 9 ILE B O 1
ATOM 1600 N N . THR B 1 10 ? -6.77 -17.141 -10.703 1 90.38 10 THR B N 1
ATOM 1601 C CA . THR B 1 10 ? -6.902 -16.531 -9.391 1 90.38 10 THR B CA 1
ATOM 1602 C C . THR B 1 10 ? -6.82 -15.008 -9.5 1 90.38 10 THR B C 1
ATOM 1604 O O . THR B 1 10 ? -7.27 -14.289 -8.602 1 90.38 10 THR B O 1
ATOM 1607 N N . HIS B 1 11 ? -6.133 -14.461 -10.531 1 87.69 11 HIS B N 1
ATOM 1608 C CA . HIS B 1 11 ? -5.891 -13.047 -10.773 1 87.69 11 HIS B CA 1
ATOM 1609 C C . HIS B 1 11 ? -4.918 -12.469 -9.75 1 87.69 11 HIS B C 1
ATOM 1611 O O . HIS B 1 11 ? -4.789 -11.25 -9.625 1 87.69 11 HIS B O 1
ATOM 1617 N N . TYR B 1 12 ? -4.391 -13.344 -8.961 1 92.19 12 TYR B N 1
ATOM 1618 C CA . TYR B 1 12 ? -3.266 -12.969 -8.109 1 92.19 12 TYR B CA 1
ATOM 1619 C C . TYR B 1 12 ? -1.939 -13.32 -8.773 1 92.19 12 TYR B C 1
ATOM 1621 O O . TYR B 1 12 ? -1.75 -14.445 -9.242 1 92.19 12 TYR B O 1
ATOM 1629 N N . LEU B 1 13 ? -1.021 -12.391 -8.82 1 92.38 13 LEU B N 1
ATOM 1630 C CA . LEU B 1 13 ? 0.235 -12.5 -9.555 1 92.38 13 LEU B CA 1
ATOM 1631 C C . LEU B 1 13 ? 1.023 -13.727 -9.102 1 92.38 13 LEU B C 1
ATOM 1633 O O . LEU B 1 13 ? 1.52 -14.492 -9.93 1 92.38 13 LEU B O 1
ATOM 1637 N N . SER B 1 14 ? 1.137 -13.906 -7.809 1 95.62 14 SER B N 1
ATOM 1638 C CA . SER B 1 14 ? 1.945 -14.984 -7.254 1 95.62 14 SER B CA 1
ATOM 1639 C C . SER B 1 14 ? 1.352 -16.344 -7.586 1 95.62 14 SER B C 1
ATOM 1641 O O . SER B 1 14 ? 2.055 -17.234 -8.078 1 95.62 14 SER B O 1
ATOM 1643 N N . LEU B 1 15 ? 0.073 -16.5 -7.41 1 96.44 15 LEU B N 1
ATOM 1644 C CA . LEU B 1 15 ? -0.595 -17.766 -7.656 1 96.44 15 LEU B CA 1
ATOM 1645 C C . LEU B 1 15 ? -0.634 -18.078 -9.148 1 96.44 15 LEU B C 1
ATOM 1647 O O . LEU B 1 15 ? -0.408 -19.234 -9.555 1 96.44 15 LEU B O 1
ATOM 1651 N N . ASP B 1 16 ? -0.877 -17.047 -9.922 1 94.62 16 ASP B N 1
ATOM 1652 C CA . ASP B 1 16 ? -0.979 -17.297 -11.359 1 94.62 16 ASP B CA 1
ATOM 1653 C C . ASP B 1 16 ? 0.397 -17.547 -11.969 1 94.62 16 ASP B C 1
ATOM 1655 O O . ASP B 1 16 ? 0.506 -18.203 -13.008 1 94.62 16 ASP B O 1
ATOM 1659 N N . LEU B 1 17 ? 1.46 -17.078 -11.359 1 94.75 17 LEU B N 1
ATOM 1660 C CA . LEU B 1 17 ? 2.793 -17.484 -11.781 1 94.75 17 LEU B CA 1
ATOM 1661 C C . LEU B 1 17 ? 3 -18.984 -11.539 1 94.75 17 LEU B C 1
ATOM 1663 O O . LEU B 1 17 ? 3.48 -19.703 -12.422 1 94.75 17 LEU B O 1
ATOM 1667 N N . VAL B 1 18 ? 2.656 -19.422 -10.391 1 97.5 18 VAL B N 1
ATOM 1668 C CA . VAL B 1 18 ? 2.785 -20.828 -10.031 1 97.5 18 VAL B CA 1
ATOM 1669 C C . VAL B 1 18 ? 1.976 -21.672 -11 1 97.5 18 VAL B C 1
ATOM 1671 O O . VAL B 1 18 ? 2.434 -22.734 -11.438 1 97.5 18 VAL B O 1
ATOM 1674 N N . ASN B 1 19 ? 0.859 -21.156 -11.422 1 96.75 19 ASN B N 1
ATOM 1675 C CA . ASN B 1 19 ? -0.064 -21.891 -12.281 1 96.75 19 ASN B CA 1
ATOM 1676 C C . ASN B 1 19 ? 0.391 -21.859 -13.742 1 96.75 19 ASN B C 1
ATOM 1678 O O . ASN B 1 19 ? -0.285 -22.406 -14.617 1 96.75 19 ASN B O 1
ATOM 1682 N N . THR B 1 20 ? 1.527 -21.312 -13.969 1 96.12 20 THR B N 1
ATOM 1683 C CA . THR B 1 20 ? 2.064 -21.375 -15.32 1 96.12 20 THR B CA 1
ATOM 1684 C C . THR B 1 20 ? 2.744 -22.719 -15.562 1 96.12 20 THR B C 1
ATOM 1686 O O . THR B 1 20 ? 3.232 -23 -16.656 1 96.12 20 THR B O 1
ATOM 1689 N N . GLU B 1 21 ? 2.822 -23.531 -14.617 1 96.44 21 GLU B N 1
ATOM 1690 C CA . GLU B 1 21 ? 3.1 -24.953 -14.773 1 96.44 21 GLU B CA 1
ATOM 1691 C C . GLU B 1 21 ? 1.812 -25.766 -14.766 1 96.44 21 GLU B C 1
ATOM 1693 O O . GLU B 1 21 ? 0.974 -25.609 -13.875 1 96.44 21 GLU B O 1
ATOM 1698 N N . ILE B 1 22 ? 1.72 -26.656 -15.75 1 94.75 22 ILE B N 1
ATOM 1699 C CA . ILE B 1 22 ? 0.493 -27.438 -15.867 1 94.75 22 ILE B CA 1
ATOM 1700 C C . ILE B 1 22 ? 0.836 -28.906 -16.141 1 94.75 22 ILE B C 1
ATOM 1702 O O . ILE B 1 22 ? 1.984 -29.234 -16.453 1 94.75 22 ILE B O 1
ATOM 1706 N N . ILE B 1 23 ? -0.145 -29.734 -15.898 1 93.5 23 ILE B N 1
ATOM 1707 C CA . ILE B 1 23 ? -0.024 -31.109 -16.344 1 93.5 23 ILE B CA 1
ATOM 1708 C C . ILE B 1 23 ? -0.843 -31.312 -17.625 1 93.5 23 ILE B C 1
ATOM 1710 O O . ILE B 1 23 ? -2.031 -30.984 -17.656 1 93.5 23 ILE B O 1
ATOM 1714 N N . SER B 1 24 ? -0.21 -31.672 -18.625 1 88.81 24 SER B N 1
ATOM 1715 C CA . SER B 1 24 ? -0.831 -32.062 -19.875 1 88.81 24 SER B CA 1
ATOM 1716 C C . SER B 1 24 ? -0.295 -33.406 -20.359 1 88.81 24 SER B C 1
ATOM 1718 O O . SER B 1 24 ? 0.917 -33.625 -20.375 1 88.81 24 SER B O 1
ATOM 1720 N N . TYR B 1 25 ? -1.242 -34.281 -20.703 1 89.88 25 TYR B N 1
ATOM 1721 C CA . TYR B 1 25 ? -0.881 -35.656 -21.109 1 89.88 25 TYR B CA 1
ATOM 1722 C C . TYR B 1 25 ? 0.057 -36.281 -20.109 1 89.88 25 TYR B C 1
ATOM 1724 O O . TYR B 1 25 ? 1.11 -36.812 -20.484 1 89.88 25 TYR B O 1
ATOM 1732 N N . ASP B 1 26 ? -0.197 -36.094 -18.844 1 90.06 26 ASP B N 1
ATOM 1733 C CA . ASP B 1 26 ? 0.448 -36.688 -17.688 1 90.06 26 ASP B CA 1
ATOM 1734 C C . ASP B 1 26 ? 1.885 -36.219 -17.547 1 90.06 26 ASP B C 1
ATOM 1736 O O . ASP B 1 26 ? 2.719 -36.875 -16.938 1 90.06 26 ASP B O 1
ATOM 1740 N N . LYS B 1 27 ? 2.145 -35.156 -18.156 1 94.25 27 LYS B N 1
ATOM 1741 C CA . LYS B 1 27 ? 3.461 -34.562 -18.031 1 94.25 27 LYS B CA 1
ATOM 1742 C C . LYS B 1 27 ? 3.35 -33.094 -17.562 1 94.25 27 LYS B C 1
ATOM 1744 O O . LYS B 1 27 ? 2.432 -32.375 -17.969 1 94.25 27 LYS B O 1
ATOM 1749 N N . ARG B 1 28 ? 4.328 -32.781 -16.797 1 93.19 28 ARG B N 1
ATOM 1750 C CA . ARG B 1 28 ? 4.379 -31.375 -16.328 1 93.19 28 ARG B CA 1
ATOM 1751 C C . ARG B 1 28 ? 4.953 -30.469 -17.406 1 93.19 28 ARG B C 1
ATOM 1753 O O . ARG B 1 28 ? 5.992 -30.766 -18 1 93.19 28 ARG B O 1
ATOM 1760 N N . HIS B 1 29 ? 4.258 -29.422 -17.781 1 94.94 29 HIS B N 1
ATOM 1761 C CA . HIS B 1 29 ? 4.664 -28.453 -18.797 1 94.94 29 HIS B CA 1
ATOM 1762 C C . HIS B 1 29 ? 4.84 -27.062 -18.188 1 94.94 29 HIS B C 1
ATOM 1764 O O . HIS B 1 29 ? 4.027 -26.641 -17.375 1 94.94 29 HIS B O 1
ATOM 1770 N N . ASP B 1 30 ? 5.945 -26.453 -18.578 1 95.56 30 ASP B N 1
ATOM 1771 C CA . ASP B 1 30 ? 6.207 -25.062 -18.234 1 95.56 30 ASP B CA 1
ATOM 1772 C C . ASP B 1 30 ? 5.742 -24.109 -19.344 1 95.56 30 ASP B C 1
ATOM 1774 O O . ASP B 1 30 ? 6.266 -24.156 -20.453 1 95.56 30 ASP B O 1
ATOM 1778 N N . LEU B 1 31 ? 4.812 -23.219 -19.016 1 95.56 31 LEU B N 1
ATOM 1779 C CA . LEU B 1 31 ? 4.238 -22.344 -20.031 1 95.56 31 LEU B CA 1
ATOM 1780 C C . LEU B 1 31 ? 5.105 -21.109 -20.234 1 95.56 31 LEU B C 1
ATOM 1782 O O . LEU B 1 31 ? 4.91 -20.344 -21.188 1 95.56 31 LEU B O 1
ATOM 1786 N N . ILE B 1 32 ? 6.059 -20.891 -19.297 1 93.44 32 ILE B N 1
ATOM 1787 C CA . ILE B 1 32 ? 7.031 -19.812 -19.438 1 93.44 32 ILE B CA 1
ATOM 1788 C C . ILE B 1 32 ? 8.406 -20.391 -19.75 1 93.44 32 ILE B C 1
ATOM 1790 O O . ILE B 1 32 ? 9.211 -20.609 -18.844 1 93.44 32 ILE B O 1
ATOM 1794 N N . GLN B 1 33 ? 8.672 -20.531 -20.953 1 92.56 33 GLN B N 1
ATOM 1795 C CA . GLN B 1 33 ? 9.898 -21.219 -21.375 1 92.56 33 GLN B CA 1
ATOM 1796 C C . GLN B 1 33 ? 10.945 -20.219 -21.859 1 92.56 33 GLN B C 1
ATOM 1798 O O . GLN B 1 33 ? 12.117 -20.562 -22 1 92.56 33 GLN B O 1
ATOM 1803 N N . SER B 1 34 ? 10.477 -19.047 -22.141 1 89.19 34 SER B N 1
ATOM 1804 C CA . SER B 1 34 ? 11.375 -18.047 -22.672 1 89.19 34 SER B CA 1
ATOM 1805 C C . SER B 1 34 ? 11.055 -16.656 -22.109 1 89.19 34 SER B C 1
ATOM 1807 O O . SER B 1 34 ? 10.023 -16.469 -21.469 1 89.19 34 SER B O 1
ATOM 1809 N N . GLY B 1 35 ? 11.969 -15.836 -22.375 1 84.88 35 GLY B N 1
ATOM 1810 C CA . GLY B 1 35 ? 11.719 -14.453 -22 1 84.88 35 GLY B CA 1
ATOM 1811 C C . GLY B 1 35 ? 10.477 -13.875 -22.656 1 84.88 35 GLY B C 1
ATOM 1812 O O . GLY B 1 35 ? 9.758 -13.078 -22.047 1 84.88 35 GLY B O 1
ATOM 1813 N N . LYS B 1 36 ? 10.336 -14.289 -23.828 1 84.75 36 LYS B N 1
ATOM 1814 C CA . LYS B 1 36 ? 9.148 -13.844 -24.562 1 84.75 36 LYS B CA 1
ATOM 1815 C C . LYS B 1 36 ? 7.871 -14.312 -23.875 1 84.75 36 LYS B C 1
ATOM 1817 O O . LYS B 1 36 ? 6.902 -13.562 -23.766 1 84.75 36 LYS B O 1
ATOM 1822 N N . ASP B 1 37 ? 7.871 -15.555 -23.406 1 88.56 37 ASP B N 1
ATOM 1823 C CA . ASP B 1 37 ? 6.723 -16.078 -22.672 1 88.56 37 ASP B CA 1
ATOM 1824 C C . ASP B 1 37 ? 6.48 -15.289 -21.391 1 88.56 37 ASP B C 1
ATOM 1826 O O . ASP B 1 37 ? 5.336 -14.984 -21.047 1 88.56 37 ASP B O 1
ATOM 1830 N N . MET B 1 38 ? 7.613 -15.008 -20.797 1 87 38 MET B N 1
ATOM 1831 C CA . MET B 1 38 ? 7.52 -14.25 -19.562 1 87 38 MET B CA 1
ATOM 1832 C C . MET B 1 38 ? 6.918 -12.875 -19.797 1 87 38 MET B C 1
ATOM 1834 O O . MET B 1 38 ? 6.031 -12.438 -19.062 1 87 38 MET B O 1
ATOM 1838 N N . MET B 1 39 ? 7.359 -12.258 -20.781 1 82.06 39 MET B N 1
ATOM 1839 C CA . MET B 1 39 ? 6.848 -10.938 -21.141 1 82.06 39 MET B CA 1
ATOM 1840 C C . MET B 1 39 ? 5.363 -11 -21.484 1 82.06 39 MET B C 1
ATOM 1842 O O . MET B 1 39 ? 4.594 -10.125 -21.094 1 82.06 39 MET B O 1
ATOM 1846 N N . ALA B 1 40 ? 5.004 -11.992 -22.188 1 84.12 40 ALA B N 1
ATOM 1847 C CA . ALA B 1 40 ? 3.602 -12.172 -22.547 1 84.12 40 ALA B CA 1
ATOM 1848 C C . ALA B 1 40 ? 2.742 -12.383 -21.297 1 84.12 40 ALA B C 1
ATOM 1850 O O . ALA B 1 40 ? 1.647 -11.82 -21.188 1 84.12 40 ALA B O 1
ATOM 1851 N N . TRP B 1 41 ? 3.258 -13.141 -20.453 1 88.38 41 TRP B N 1
ATOM 1852 C CA . TRP B 1 41 ? 2.529 -13.406 -19.219 1 88.38 41 TRP B CA 1
ATOM 1853 C C . TRP B 1 41 ? 2.379 -12.133 -18.391 1 88.38 41 TRP B C 1
ATOM 1855 O O . TRP B 1 41 ? 1.289 -11.828 -17.906 1 88.38 41 TRP B O 1
ATOM 1865 N N . LEU B 1 42 ? 3.471 -11.367 -18.266 1 83.62 42 LEU B N 1
ATOM 1866 C CA . LEU B 1 42 ? 3.453 -10.133 -17.5 1 83.62 42 LEU B CA 1
ATOM 1867 C C . LEU B 1 42 ? 2.525 -9.102 -18.141 1 83.62 42 LEU B C 1
ATOM 1869 O O . LEU B 1 42 ? 1.888 -8.32 -17.438 1 83.62 42 LEU B O 1
ATOM 1873 N N . ALA B 1 43 ? 2.514 -9.086 -19.344 1 79.5 43 ALA B N 1
ATOM 1874 C CA . ALA B 1 43 ? 1.635 -8.164 -20.062 1 79.5 43 ALA B CA 1
ATOM 1875 C C . ALA B 1 43 ? 0.169 -8.445 -19.75 1 79.5 43 ALA B C 1
ATOM 1877 O O . ALA B 1 43 ? -0.644 -7.523 -19.656 1 79.5 43 ALA B O 1
ATOM 1878 N N . ILE B 1 44 ? -0.169 -9.664 -19.578 1 80.25 44 ILE B N 1
ATOM 1879 C CA . ILE B 1 44 ? -1.537 -10.062 -19.266 1 80.25 44 ILE B CA 1
ATOM 1880 C C . ILE B 1 44 ? -1.836 -9.758 -17.797 1 80.25 44 ILE B C 1
ATOM 1882 O O . ILE B 1 44 ? -2.883 -9.195 -17.469 1 80.25 44 ILE B O 1
ATOM 1886 N N . MET B 1 45 ? -0.87 -10.109 -17 1 75.94 45 MET B N 1
ATOM 1887 C CA . MET B 1 45 ? -1.069 -9.977 -15.555 1 75.94 45 MET B CA 1
ATOM 1888 C C . MET B 1 45 ? -0.915 -8.531 -15.109 1 75.94 45 MET B C 1
ATOM 1890 O O . MET B 1 45 ? -1.508 -8.109 -14.117 1 75.94 45 MET B O 1
ATOM 1894 N N . GLY B 1 46 ? 0.032 -7.84 -15.789 1 64 46 GLY B N 1
ATOM 1895 C CA . GLY B 1 46 ? 0.521 -6.531 -15.383 1 64 46 GLY B CA 1
ATOM 1896 C C . GLY B 1 46 ? -0.495 -5.422 -15.594 1 64 46 GLY B C 1
ATOM 1897 O O . GLY B 1 46 ? -0.178 -4.242 -15.43 1 64 46 GLY B O 1
ATOM 1898 N N . GLU B 1 47 ? -1.582 -5.766 -16.266 1 58.19 47 GLU B N 1
ATOM 1899 C CA . GLU B 1 47 ? -2.498 -4.633 -16.312 1 58.19 47 GLU B CA 1
ATOM 1900 C C . GLU B 1 47 ? -2.49 -3.85 -15.008 1 58.19 47 GLU B C 1
ATOM 1902 O O . GLU B 1 47 ? -2.732 -2.641 -15 1 58.19 47 GLU B O 1
ATOM 1907 N N . THR B 1 48 ? -1.988 -4.605 -14.07 1 55.09 48 THR B N 1
ATOM 1908 C CA . THR B 1 48 ? -1.963 -3.949 -12.766 1 55.09 48 THR B CA 1
ATOM 1909 C C . THR B 1 48 ? -0.56 -3.443 -12.438 1 55.09 48 THR B C 1
ATOM 1911 O O . THR B 1 48 ? -0.343 -2.822 -11.398 1 55.09 48 THR B O 1
ATOM 1914 N N . ALA B 1 49 ? 0.434 -3.717 -13.391 1 60.25 49 ALA B N 1
ATOM 1915 C CA . ALA B 1 49 ? 1.801 -3.299 -13.086 1 60.25 49 ALA B CA 1
ATOM 1916 C C . ALA B 1 49 ? 2.314 -2.307 -14.125 1 60.25 49 ALA B C 1
ATOM 1918 O O . ALA B 1 49 ? 3.066 -2.68 -15.031 1 60.25 49 ALA B O 1
ATOM 1919 N N . PRO B 1 50 ? 1.797 -1.149 -14.086 1 60.34 50 PRO B N 1
ATOM 1920 C CA . PRO B 1 50 ? 2.164 -0.184 -15.125 1 60.34 50 PRO B CA 1
ATOM 1921 C C . PRO B 1 50 ? 3.676 -0.014 -15.258 1 60.34 50 PRO B C 1
ATOM 1923 O O . PRO B 1 50 ? 4.152 0.471 -16.297 1 60.34 50 PRO B O 1
ATOM 1926 N N . PHE B 1 51 ? 4.438 -0.375 -14.266 1 61 51 PHE B N 1
ATOM 1927 C CA . PHE B 1 51 ? 5.891 -0.236 -14.289 1 61 51 PHE B CA 1
ATOM 1928 C C . PHE B 1 51 ? 6.512 -1.218 -15.281 1 61 51 PHE B C 1
ATOM 1930 O O . PHE B 1 51 ? 7.664 -1.052 -15.688 1 61 51 PHE B O 1
ATOM 1937 N N . LEU B 1 52 ? 5.727 -2.189 -15.562 1 64.88 52 LEU B N 1
ATOM 1938 C CA . LEU B 1 52 ? 6.316 -3.186 -16.453 1 64.88 52 LEU B CA 1
ATOM 1939 C C . LEU B 1 52 ? 6.316 -2.695 -17.891 1 64.88 52 LEU B C 1
ATOM 1941 O O . LEU B 1 52 ? 5.402 -3.01 -18.656 1 64.88 52 LEU B O 1
ATOM 1945 N N . ASN B 1 53 ? 7.059 -1.575 -18 1 60.66 53 ASN B N 1
ATOM 1946 C CA . ASN B 1 53 ? 7.207 -1.074 -19.359 1 60.66 53 ASN B CA 1
ATOM 1947 C C . ASN B 1 53 ? 8.102 -1.983 -20.203 1 60.66 53 A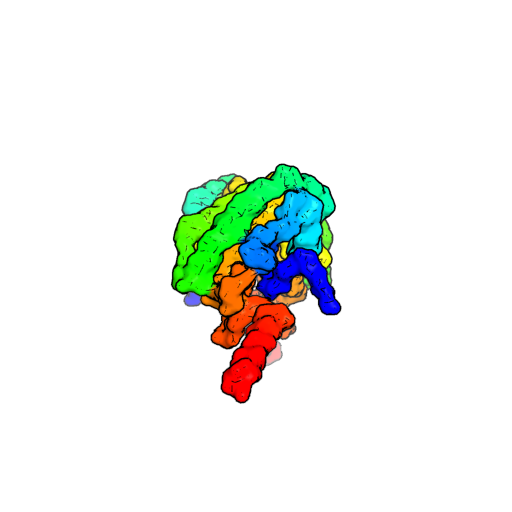SN B C 1
ATOM 1949 O O . ASN B 1 53 ? 8.703 -2.926 -19.672 1 60.66 53 ASN B O 1
ATOM 1953 N N . SER B 1 54 ? 7.934 -1.755 -21.453 1 60.97 54 SER B N 1
ATOM 1954 C CA . SER B 1 54 ? 8.586 -2.59 -22.453 1 60.97 54 SER B CA 1
ATOM 1955 C C . SER B 1 54 ? 10.062 -2.781 -22.125 1 60.97 54 SER B C 1
ATOM 1957 O O . SER B 1 54 ? 10.602 -3.877 -22.297 1 60.97 54 SER B O 1
ATOM 1959 N N . LEU B 1 55 ? 10.719 -1.754 -21.688 1 61.28 55 LEU B N 1
ATOM 1960 C CA . LEU B 1 55 ? 12.148 -1.84 -21.406 1 61.28 55 LEU B CA 1
ATOM 1961 C C . LEU B 1 55 ? 12.414 -2.758 -20.219 1 61.28 55 LEU B C 1
ATOM 1963 O O . LEU B 1 55 ? 13.336 -3.58 -20.266 1 61.28 55 LEU B O 1
ATOM 1967 N N . THR B 1 56 ? 11.664 -2.578 -19.203 1 66.5 56 THR B N 1
ATOM 1968 C CA . THR B 1 56 ? 11.797 -3.447 -18.031 1 66.5 56 THR B CA 1
ATOM 1969 C C . THR B 1 56 ? 11.539 -4.902 -18.422 1 66.5 56 THR B C 1
ATOM 1971 O O . THR B 1 56 ? 12.258 -5.801 -17.969 1 66.5 56 THR B O 1
ATOM 1974 N N . LEU B 1 57 ? 10.625 -5.023 -19.25 1 66.62 57 LEU B N 1
ATOM 1975 C CA . LEU B 1 57 ? 10.242 -6.367 -19.688 1 66.62 57 LEU B CA 1
ATOM 1976 C C . LEU B 1 57 ? 11.375 -7.023 -20.469 1 66.62 57 LEU B C 1
ATOM 1978 O O . LEU B 1 57 ? 11.633 -8.219 -20.297 1 66.62 57 LEU B O 1
ATOM 1982 N N . GLN B 1 58 ? 12.039 -6.223 -21.266 1 69.81 58 GLN B N 1
ATOM 1983 C CA . GLN B 1 58 ? 13.148 -6.75 -22.031 1 69.81 58 GLN B CA 1
ATOM 1984 C C . GLN B 1 58 ? 14.297 -7.195 -21.125 1 69.81 58 GLN B C 1
ATOM 1986 O O . GLN B 1 58 ? 14.945 -8.211 -21.391 1 69.81 58 GLN B O 1
ATOM 1991 N N . GLN B 1 59 ? 14.469 -6.543 -20.141 1 74.56 59 GLN B N 1
ATOM 1992 C CA . GLN B 1 59 ? 15.547 -6.863 -19.219 1 74.56 59 GLN B CA 1
ATOM 1993 C C . GLN B 1 59 ? 15.211 -8.094 -18.375 1 74.56 59 GLN B C 1
ATOM 1995 O O . GLN B 1 59 ? 16.109 -8.836 -17.969 1 74.56 59 GLN B O 1
ATOM 2000 N N . VAL B 1 60 ? 14 -8.32 -18.219 1 72.94 60 VAL B N 1
ATOM 2001 C CA . VAL B 1 60 ? 13.531 -9.453 -17.422 1 72.94 60 VAL B CA 1
ATOM 2002 C C . VAL B 1 60 ? 13.766 -10.75 -18.188 1 72.94 60 VAL B C 1
ATOM 2004 O O . VAL B 1 60 ? 14.016 -11.805 -17.594 1 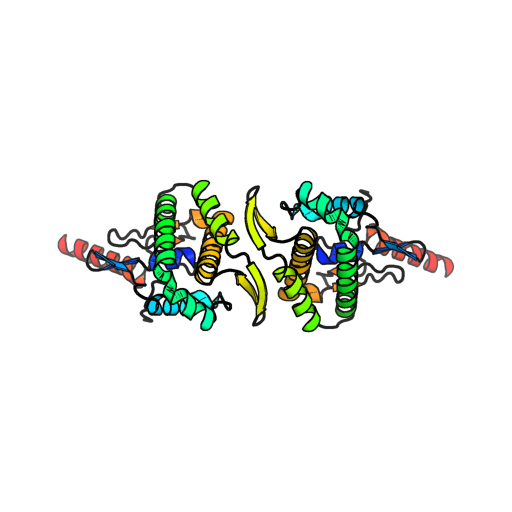72.94 60 VAL B O 1
ATOM 2007 N N . GLN B 1 61 ? 13.758 -10.625 -19.5 1 71.44 61 GLN B N 1
ATOM 2008 C CA . GLN B 1 61 ? 13.938 -11.789 -20.375 1 71.44 61 GLN B CA 1
ATOM 2009 C C . GLN B 1 61 ? 15.234 -12.516 -20.047 1 71.44 61 GLN B C 1
ATOM 2011 O O . GLN B 1 61 ? 15.312 -13.742 -20.156 1 71.44 61 GLN B O 1
ATOM 2016 N N . GLU B 1 62 ? 16.172 -11.742 -19.578 1 74.12 62 GLU B N 1
ATOM 2017 C CA . GLU B 1 62 ? 17.5 -12.305 -19.328 1 74.12 62 GLU B CA 1
ATOM 2018 C C . GLU B 1 62 ? 17.578 -12.938 -17.938 1 74.12 62 GLU B C 1
ATOM 2020 O O . GLU B 1 62 ? 18.562 -13.602 -17.609 1 74.12 62 GLU B O 1
ATOM 2025 N N . GLN B 1 63 ? 16.5 -12.828 -17.234 1 80.81 63 GLN B N 1
ATOM 2026 C CA . GLN B 1 63 ? 16.547 -13.273 -15.852 1 80.81 63 GLN B CA 1
ATOM 2027 C C . GLN B 1 63 ? 15.484 -14.32 -15.562 1 80.81 63 GLN B C 1
ATOM 2029 O O . GLN B 1 63 ? 14.906 -14.344 -14.477 1 80.81 63 GLN B O 1
ATOM 2034 N N . LEU B 1 64 ? 15.242 -15.164 -16.531 1 87.62 64 LEU B N 1
ATOM 2035 C CA . LEU B 1 64 ? 14.188 -16.172 -16.469 1 87.62 64 LEU B CA 1
ATOM 2036 C C . LEU B 1 64 ? 14.484 -17.188 -15.367 1 87.62 64 LEU B C 1
ATOM 2038 O O . LEU B 1 64 ? 13.562 -17.656 -14.688 1 87.62 64 LEU B O 1
ATOM 2042 N N . GLN B 1 65 ? 15.742 -17.406 -15.156 1 90.31 65 GLN B N 1
ATOM 2043 C CA . GLN B 1 65 ? 16.141 -18.422 -14.18 1 90.31 65 GLN B CA 1
ATOM 2044 C C . GLN B 1 65 ? 15.719 -18.031 -12.773 1 90.31 65 GLN B C 1
ATOM 2046 O O . GLN B 1 65 ? 15.203 -18.859 -12.016 1 90.31 65 GLN B O 1
ATOM 2051 N N . SER B 1 66 ? 15.93 -16.797 -12.438 1 92.06 66 SER B N 1
ATOM 2052 C CA . SER B 1 66 ? 15.562 -16.328 -11.109 1 92.06 66 SER B CA 1
ATOM 2053 C C . SER B 1 66 ? 14.055 -16.406 -10.891 1 92.06 66 SER B C 1
ATOM 2055 O O . SER B 1 66 ? 13.602 -16.75 -9.797 1 92.06 66 SER B O 1
ATOM 2057 N N . ILE B 1 67 ? 13.305 -16.141 -11.883 1 92.56 67 ILE B N 1
ATOM 2058 C CA . ILE B 1 67 ? 11.844 -16.172 -11.781 1 92.56 67 ILE B CA 1
ATOM 2059 C C . ILE B 1 67 ? 11.367 -17.609 -11.633 1 92.56 67 ILE B C 1
ATOM 2061 O O . ILE B 1 67 ? 10.461 -17.891 -10.836 1 92.56 67 ILE B O 1
ATOM 2065 N N . HIS B 1 68 ? 12.031 -18.5 -12.383 1 95.44 68 HIS B N 1
ATOM 2066 C CA . HIS B 1 68 ? 11.695 -19.906 -12.273 1 95.44 68 HIS B CA 1
ATOM 2067 C C . HIS B 1 68 ? 11.992 -20.453 -10.875 1 95.44 68 HIS B C 1
ATOM 2069 O O . HIS B 1 68 ? 11.195 -21.203 -10.312 1 95.44 68 HIS B O 1
ATOM 2075 N N . GLN B 1 69 ? 13.141 -20.078 -10.43 1 96.5 69 GLN B N 1
ATOM 2076 C CA . GLN B 1 69 ? 13.508 -20.5 -9.086 1 96.5 69 GLN B CA 1
ATOM 2077 C C . GLN B 1 69 ? 12.523 -19.969 -8.047 1 96.5 69 GLN B C 1
ATOM 2079 O O . GLN B 1 69 ? 12.125 -20.688 -7.133 1 96.5 69 GLN B O 1
ATOM 2084 N N . PHE B 1 70 ? 12.156 -18.75 -8.211 1 97.5 70 PHE B N 1
ATOM 2085 C CA . PHE B 1 70 ? 11.18 -18.141 -7.309 1 97.5 70 PHE B CA 1
ATOM 2086 C C . PHE B 1 70 ? 9.836 -18.859 -7.398 1 97.5 70 PHE B C 1
ATOM 2088 O O . PHE B 1 70 ? 9.219 -19.156 -6.379 1 97.5 70 PHE B O 1
ATOM 2095 N N . ARG B 1 71 ? 9.398 -19.109 -8.602 1 97.56 71 ARG B N 1
ATOM 2096 C CA . ARG B 1 71 ? 8.148 -19.828 -8.836 1 97.56 71 ARG B CA 1
ATOM 2097 C C . ARG B 1 71 ? 8.148 -21.172 -8.125 1 97.56 71 ARG B C 1
ATOM 2099 O O . ARG B 1 71 ? 7.152 -21.562 -7.512 1 97.56 7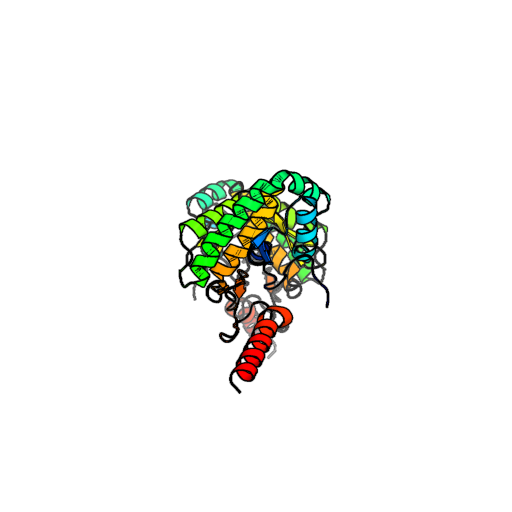1 ARG B O 1
ATOM 2106 N N . ALA B 1 72 ? 9.266 -21.859 -8.242 1 98 72 ALA B N 1
ATOM 2107 C CA . ALA B 1 72 ? 9.398 -23.172 -7.598 1 98 72 ALA B CA 1
ATOM 2108 C C . ALA B 1 72 ? 9.258 -23.047 -6.082 1 98 72 ALA B C 1
ATOM 2110 O O . ALA B 1 72 ? 8.617 -23.875 -5.445 1 98 72 ALA B O 1
ATOM 2111 N N . GLU B 1 73 ? 9.867 -22.031 -5.555 1 98.38 73 GLU B N 1
ATOM 2112 C CA . GLU B 1 73 ? 9.758 -21.797 -4.117 1 98.38 73 GLU B CA 1
ATOM 2113 C C . GLU B 1 73 ? 8.32 -21.5 -3.711 1 98.38 73 GLU B C 1
ATOM 2115 O O . GLU B 1 73 ? 7.828 -22.016 -2.711 1 98.38 73 GLU B O 1
ATOM 2120 N N . LEU B 1 74 ? 7.695 -20.656 -4.461 1 98.75 74 LEU B N 1
ATOM 2121 C CA . LEU B 1 74 ? 6.289 -20.359 -4.199 1 98.75 74 LEU B CA 1
ATOM 2122 C C . LEU B 1 74 ? 5.445 -21.625 -4.23 1 98.75 74 LEU B C 1
ATOM 2124 O O . LEU B 1 74 ? 4.633 -21.859 -3.334 1 98.75 74 LEU B O 1
ATOM 2128 N N . ARG B 1 75 ? 5.66 -22.422 -5.27 1 98.44 75 ARG B N 1
ATOM 2129 C CA . ARG B 1 75 ? 4.879 -23.656 -5.434 1 98.44 75 ARG B CA 1
ATOM 2130 C C . ARG B 1 75 ? 5.012 -24.547 -4.207 1 98.44 75 ARG B C 1
ATOM 2132 O O . ARG B 1 75 ? 4.008 -25.031 -3.678 1 98.44 75 ARG B O 1
ATOM 2139 N N . LYS B 1 76 ? 6.207 -24.719 -3.824 1 98.25 76 LYS B N 1
ATOM 2140 C CA . LYS B 1 76 ? 6.484 -25.562 -2.666 1 98.25 76 LYS B CA 1
ATOM 2141 C C . LYS B 1 76 ? 5.68 -25.125 -1.451 1 98.25 76 LYS B C 1
ATOM 2143 O O . LYS B 1 76 ? 5.016 -25.922 -0.804 1 98.25 76 LYS B O 1
ATOM 2148 N N . HIS B 1 77 ? 5.66 -23.891 -1.138 1 98.62 77 HIS B N 1
ATOM 2149 C CA . HIS B 1 77 ? 4.98 -23.359 0.043 1 98.62 77 HIS B CA 1
ATOM 2150 C C . HIS B 1 77 ? 3.471 -23.312 -0.161 1 98.62 77 HIS B C 1
ATOM 2152 O O . HIS B 1 77 ? 2.707 -23.656 0.746 1 98.62 77 HIS B O 1
ATOM 2158 N N . PHE B 1 78 ? 3.021 -22.891 -1.334 1 98.62 78 PHE B N 1
ATOM 2159 C CA . PHE B 1 78 ? 1.594 -22.797 -1.609 1 98.62 78 PHE B CA 1
ATOM 2160 C C . PHE B 1 78 ? 0.937 -24.156 -1.548 1 98.62 78 PHE B C 1
ATOM 2162 O O . PHE B 1 78 ? -0.186 -24.297 -1.057 1 98.62 78 PHE B O 1
ATOM 2169 N N . GLU B 1 79 ? 1.621 -25.172 -2.049 1 97.88 79 GLU B N 1
ATOM 2170 C CA . GLU B 1 79 ? 1.071 -26.516 -1.989 1 97.88 79 GLU B CA 1
ATOM 2171 C C . GLU B 1 79 ? 0.919 -26.984 -0.546 1 97.88 79 GLU B C 1
ATOM 2173 O O . GLU B 1 79 ? -0.091 -27.609 -0.189 1 97.88 79 GLU B O 1
ATOM 2178 N N . ARG B 1 80 ? 1.875 -26.734 0.258 1 98.06 80 ARG B N 1
ATOM 2179 C CA . ARG B 1 80 ? 1.783 -27.078 1.672 1 98.06 80 ARG B CA 1
ATOM 2180 C C . ARG B 1 80 ? 0.618 -26.359 2.34 1 98.06 80 ARG B C 1
ATOM 2182 O O . ARG B 1 80 ? -0.102 -26.938 3.148 1 98.06 80 ARG B O 1
ATOM 2189 N N . ILE B 1 81 ? 0.462 -25.156 2.021 1 98.19 81 ILE B N 1
ATOM 2190 C CA . ILE B 1 81 ? -0.616 -24.359 2.592 1 98.19 81 ILE B CA 1
ATOM 2191 C C . ILE B 1 81 ? -1.965 -24.906 2.133 1 98.19 81 ILE B C 1
ATOM 2193 O O . ILE B 1 81 ? -2.898 -25.016 2.932 1 98.19 81 ILE B O 1
ATOM 2197 N N . ALA B 1 82 ? -2.055 -25.203 0.868 1 97.56 82 ALA B N 1
ATOM 2198 C CA . ALA B 1 82 ? -3.283 -25.781 0.327 1 97.56 82 ALA B CA 1
ATOM 2199 C C . ALA B 1 82 ? -3.635 -27.094 1.038 1 97.56 82 ALA B C 1
ATOM 2201 O O . ALA B 1 82 ? -4.805 -27.484 1.088 1 97.56 82 ALA B O 1
ATOM 2202 N N . GLU B 1 83 ? -2.641 -27.719 1.578 1 96.38 83 GLU B N 1
ATOM 2203 C CA . GLU B 1 83 ? -2.836 -28.984 2.295 1 96.38 83 GLU B CA 1
ATOM 2204 C C . GLU B 1 83 ? -3.143 -28.734 3.77 1 96.38 83 GLU B C 1
ATOM 2206 O O . GLU B 1 83 ? -3.299 -29.672 4.543 1 96.38 83 GLU B O 1
ATOM 2211 N N . GLY B 1 84 ? -3.115 -27.484 4.195 1 96.38 84 GLY B N 1
ATOM 2212 C CA . GLY B 1 84 ? -3.604 -27.172 5.531 1 96.38 84 GLY B CA 1
ATOM 2213 C C . GLY B 1 84 ? -2.547 -26.547 6.426 1 96.38 84 GLY B C 1
ATOM 2214 O O . GLY B 1 84 ? -2.832 -26.172 7.562 1 96.38 84 GLY B O 1
ATOM 2215 N N . SER B 1 85 ? -1.357 -26.438 5.941 1 97.38 85 SER B N 1
ATOM 2216 C CA . SER B 1 85 ? -0.289 -25.859 6.742 1 97.38 85 SER B CA 1
ATOM 2217 C C . SER B 1 85 ? -0.403 -24.344 6.793 1 97.38 85 SER B C 1
ATOM 2219 O O . SER B 1 85 ? -0.869 -23.719 5.836 1 97.38 85 SER B O 1
ATOM 2221 N N . GLU B 1 86 ? 0.039 -23.781 7.879 1 97.5 86 GLU B N 1
ATOM 2222 C CA . GLU B 1 86 ? 0.184 -22.328 7.969 1 97.5 86 GLU B CA 1
ATOM 2223 C C . GLU B 1 86 ? 1.442 -21.859 7.246 1 97.5 86 GLU B C 1
ATOM 2225 O O . GLU B 1 86 ? 2.424 -22.594 7.152 1 97.5 86 GLU B O 1
ATOM 2230 N N . PRO B 1 87 ? 1.388 -20.641 6.703 1 97.62 87 PRO B N 1
ATOM 2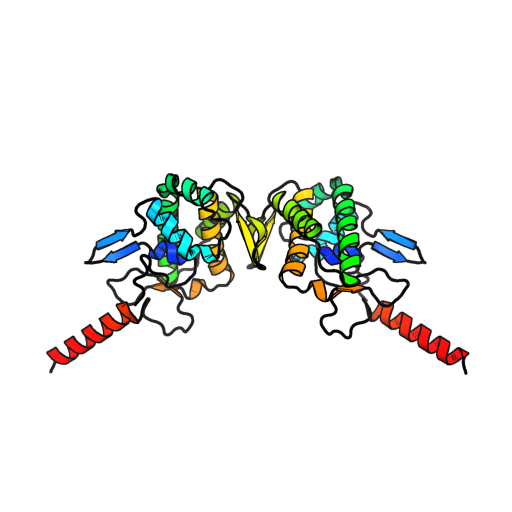231 C CA . PRO B 1 87 ? 2.646 -20.109 6.172 1 97.62 87 PRO B CA 1
ATOM 2232 C C . PRO B 1 87 ? 3.764 -20.094 7.211 1 97.62 87 PRO B C 1
ATOM 2234 O O . PRO B 1 87 ? 3.572 -19.578 8.32 1 97.62 87 PRO B O 1
ATOM 2237 N N . SER B 1 88 ? 4.855 -20.609 6.855 1 97.56 88 SER B N 1
ATOM 2238 C CA . SER B 1 88 ? 5.973 -20.641 7.793 1 97.56 88 SER B CA 1
ATOM 2239 C C . SER B 1 88 ? 6.617 -19.266 7.926 1 97.56 88 SER B C 1
ATOM 2241 O O . SER B 1 88 ? 6.551 -18.438 7.004 1 97.56 88 SER B O 1
ATOM 2243 N N . GLN B 1 89 ? 7.309 -19.078 9.039 1 97.31 89 GLN B N 1
ATOM 2244 C CA . GLN B 1 89 ? 8.047 -17.844 9.242 1 97.31 89 GLN B CA 1
ATOM 2245 C C . GLN B 1 89 ? 9.156 -17.688 8.211 1 97.31 89 GLN B C 1
ATOM 2247 O O . GLN B 1 89 ? 9.461 -16.578 7.777 1 97.31 89 GLN B O 1
ATOM 2252 N N . ALA B 1 90 ? 9.75 -18.766 7.84 1 97.75 90 ALA B N 1
ATOM 2253 C CA . ALA B 1 90 ? 10.805 -18.75 6.832 1 97.75 90 ALA B CA 1
ATOM 2254 C C . ALA B 1 90 ? 10.273 -18.266 5.484 1 97.75 90 ALA B C 1
ATOM 2256 O O . ALA B 1 90 ? 10.938 -17.516 4.777 1 97.75 90 ALA B O 1
ATOM 2257 N N . PHE B 1 91 ? 9.062 -18.734 5.16 1 98.38 91 PHE B N 1
ATOM 2258 C CA . PHE B 1 91 ? 8.438 -18.328 3.906 1 98.38 91 PHE B CA 1
ATOM 2259 C C . PHE B 1 91 ? 8.109 -16.844 3.93 1 98.38 91 PHE B C 1
ATOM 2261 O O . PHE B 1 91 ? 8.406 -16.125 2.973 1 98.38 91 PHE B O 1
ATOM 2268 N N . ILE B 1 92 ? 7.617 -16.375 5.004 1 98.5 92 ILE B N 1
ATOM 2269 C CA . ILE B 1 92 ? 7.277 -14.961 5.172 1 98.5 92 ILE B CA 1
ATOM 2270 C C . ILE B 1 92 ? 8.539 -14.109 5.062 1 98.5 92 ILE B C 1
ATOM 2272 O O . ILE B 1 92 ? 8.555 -13.102 4.348 1 98.5 92 ILE B O 1
ATOM 2276 N N . SER B 1 93 ? 9.578 -14.531 5.723 1 98.44 93 SER B N 1
ATOM 2277 C CA . SER B 1 93 ? 10.852 -13.82 5.66 1 98.44 93 SER B CA 1
ATOM 2278 C C . SER B 1 93 ? 11.398 -13.797 4.234 1 98.44 93 SER B C 1
ATOM 2280 O O . SER B 1 93 ? 11.914 -12.773 3.783 1 98.44 93 SER B O 1
ATOM 2282 N N . PHE B 1 94 ? 11.289 -14.922 3.619 1 98.5 94 PHE B N 1
ATOM 2283 C CA . PHE B 1 94 ? 11.742 -15.047 2.236 1 98.5 94 PHE B CA 1
ATOM 2284 C C . PHE B 1 94 ? 11.031 -14.031 1.344 1 98.5 94 PHE B C 1
ATOM 2286 O O . PHE B 1 94 ? 11.672 -13.336 0.555 1 98.5 94 PHE B O 1
ATOM 2293 N N . LEU B 1 95 ? 9.703 -13.906 1.45 1 98.75 95 LEU B N 1
ATOM 2294 C CA . LEU B 1 95 ? 8.914 -12.961 0.676 1 98.75 95 LEU B CA 1
ATOM 2295 C C . LEU B 1 95 ? 9.312 -11.523 1.007 1 98.75 95 LEU B C 1
ATOM 2297 O O . LEU B 1 95 ? 9.484 -10.695 0.106 1 98.75 95 LEU B O 1
ATOM 2301 N N . GLN B 1 96 ? 9.492 -11.266 2.273 1 98.5 96 GLN B N 1
ATOM 2302 C CA . GLN B 1 96 ? 9.891 -9.93 2.719 1 98.5 96 GLN B CA 1
ATOM 2303 C C . GLN B 1 96 ? 11.25 -9.539 2.15 1 98.5 96 GLN B C 1
ATOM 2305 O O . GLN B 1 96 ? 11.461 -8.391 1.771 1 98.5 96 GLN B O 1
ATOM 2310 N N . ASP B 1 97 ? 12.133 -10.484 2.068 1 98.25 97 ASP B N 1
ATOM 2311 C CA . ASP B 1 97 ? 13.461 -10.234 1.525 1 98.25 97 ASP B CA 1
ATOM 2312 C C . ASP B 1 97 ? 13.398 -9.867 0.045 1 98.25 97 ASP B C 1
ATOM 2314 O O . ASP B 1 97 ? 14.148 -9.016 -0.424 1 98.25 97 ASP B O 1
ATOM 2318 N N . GLN B 1 98 ? 12.531 -10.562 -0.69 1 98 98 GLN B N 1
ATOM 2319 C CA . GLN B 1 98 ? 12.375 -10.234 -2.102 1 98 98 GLN B CA 1
ATOM 2320 C C . GLN B 1 98 ? 11.883 -8.797 -2.281 1 98 98 GLN B C 1
ATOM 2322 O O . GLN B 1 98 ? 12.359 -8.078 -3.162 1 98 98 GLN B O 1
ATOM 2327 N N . ILE B 1 99 ? 10.945 -8.359 -1.468 1 97.94 99 ILE B N 1
ATOM 2328 C CA . ILE B 1 99 ? 10.398 -7.012 -1.542 1 97.94 99 ILE B CA 1
ATOM 2329 C C . ILE B 1 99 ? 11.484 -5.996 -1.188 1 97.94 99 ILE B C 1
ATOM 2331 O O . ILE B 1 99 ? 11.617 -4.961 -1.845 1 97.94 99 ILE B O 1
ATOM 2335 N N . ALA B 1 100 ? 12.305 -6.336 -0.233 1 97.62 100 ALA B N 1
ATOM 2336 C CA . ALA B 1 100 ? 13.367 -5.441 0.217 1 97.62 100 ALA B CA 1
ATOM 2337 C C . ALA B 1 100 ? 14.422 -5.25 -0.873 1 97.62 100 ALA B C 1
ATOM 2339 O O . ALA B 1 100 ? 15.094 -4.219 -0.915 1 97.62 100 ALA B O 1
ATOM 2340 N N . ALA B 1 101 ? 14.539 -6.246 -1.715 1 97.12 101 ALA B N 1
ATOM 2341 C CA . ALA B 1 101 ? 15.531 -6.172 -2.789 1 97.12 101 ALA B CA 1
ATOM 2342 C C . ALA B 1 101 ? 15.109 -5.152 -3.848 1 97.12 101 ALA B C 1
ATOM 2344 O O . ALA B 1 101 ? 15.953 -4.625 -4.574 1 97.12 101 ALA B O 1
ATOM 2345 N N . ALA B 1 102 ? 13.859 -4.93 -3.992 1 95.44 102 ALA B N 1
ATOM 2346 C CA . ALA B 1 102 ? 13.32 -3.896 -4.875 1 95.44 102 ALA B CA 1
ATOM 2347 C C . ALA B 1 102 ? 12.109 -3.215 -4.25 1 95.44 102 ALA B C 1
ATOM 2349 O O . ALA B 1 102 ? 10.977 -3.432 -4.684 1 95.44 102 ALA B O 1
ATOM 2350 N N . PRO B 1 103 ? 12.383 -2.354 -3.281 1 97.38 103 PRO B N 1
ATOM 2351 C CA . PRO B 1 103 ? 11.273 -1.706 -2.57 1 97.38 103 PRO B CA 1
ATOM 2352 C C . PRO B 1 103 ? 10.438 -0.805 -3.477 1 97.38 103 PRO B C 1
ATOM 2354 O O . PRO B 1 103 ? 10.82 -0.552 -4.621 1 97.38 103 PRO B O 1
ATOM 2357 N N . PHE B 1 104 ? 9.32 -0.348 -2.973 1 95.5 104 PHE B N 1
ATOM 2358 C CA . PHE B 1 104 ? 8.336 0.271 -3.857 1 95.5 104 PHE B CA 1
ATOM 2359 C C . PHE B 1 104 ? 8.273 1.774 -3.625 1 95.5 104 PHE B C 1
ATOM 2361 O O . PHE B 1 104 ? 8.148 2.227 -2.484 1 95.5 104 PHE B O 1
ATOM 2368 N N . SER B 1 105 ? 8.391 2.473 -4.637 1 96.25 105 SER B N 1
ATOM 2369 C CA . SER B 1 105 ? 7.848 3.824 -4.68 1 96.25 105 SER B CA 1
ATOM 2370 C C . SER B 1 105 ? 6.422 3.828 -5.23 1 96.25 105 SER B C 1
ATOM 2372 O O . SER B 1 105 ? 5.883 2.775 -5.57 1 96.25 105 SER B O 1
ATOM 2374 N N . TYR B 1 106 ? 5.789 5.02 -5.266 1 94.88 106 TYR B N 1
ATOM 2375 C CA . TYR B 1 106 ? 4.402 5.094 -5.711 1 94.88 106 TYR B CA 1
ATOM 2376 C C . TYR B 1 106 ? 4.184 6.305 -6.613 1 94.88 106 TYR B C 1
ATOM 2378 O O . TYR B 1 106 ? 4.723 7.383 -6.359 1 94.88 106 TYR B O 1
ATOM 2386 N N . GLN B 1 107 ? 3.439 6.066 -7.629 1 93.44 107 GLN B N 1
ATOM 2387 C CA . GLN B 1 107 ? 3.072 7.105 -8.586 1 93.44 107 GLN B CA 1
ATOM 2388 C C . GLN B 1 107 ? 1.595 7.016 -8.953 1 93.44 107 GLN B C 1
ATOM 2390 O O . GLN B 1 107 ? 1.021 5.926 -8.984 1 93.44 107 GLN B O 1
ATOM 2395 N N . ILE B 1 108 ? 1.015 8.141 -9.141 1 92.94 108 ILE B N 1
ATOM 2396 C CA . ILE B 1 108 ? -0.343 8.133 -9.672 1 92.94 108 ILE B CA 1
ATOM 2397 C C . ILE B 1 108 ? -0.3 8.055 -11.195 1 92.94 108 ILE B C 1
ATOM 2399 O O . ILE B 1 108 ? 0.163 8.984 -11.859 1 92.94 108 ILE B O 1
ATOM 2403 N N . ILE B 1 109 ? -0.672 6.957 -11.719 1 87.69 109 ILE B N 1
ATOM 2404 C CA . ILE B 1 109 ? -0.742 6.695 -13.156 1 87.69 109 ILE B CA 1
ATOM 2405 C C . ILE B 1 109 ? -2.158 6.27 -13.531 1 87.69 109 ILE B C 1
ATOM 2407 O O . ILE B 1 109 ? -2.699 5.316 -12.969 1 87.69 109 ILE B O 1
ATOM 2411 N N . ASP B 1 110 ? -2.836 6.984 -14.484 1 85.69 110 ASP B N 1
ATOM 2412 C CA . ASP B 1 110 ? -4.195 6.695 -14.93 1 85.69 110 ASP B CA 1
ATOM 2413 C C . ASP B 1 110 ? -5.156 6.594 -13.75 1 85.69 110 ASP B C 1
ATOM 2415 O O . ASP B 1 110 ? -5.891 5.613 -13.617 1 85.69 110 ASP B O 1
ATOM 2419 N N . ASP B 1 111 ? -4.969 7.469 -12.789 1 86 111 ASP B N 1
ATOM 2420 C CA . ASP B 1 111 ? -5.844 7.645 -11.633 1 86 111 ASP B CA 1
ATOM 2421 C C . ASP B 1 111 ? -5.719 6.473 -10.664 1 86 111 ASP B C 1
ATOM 2423 O O . ASP B 1 111 ? -6.609 6.242 -9.844 1 86 111 ASP B O 1
ATOM 2427 N N . LYS B 1 112 ? -4.656 5.766 -10.867 1 89.06 112 LYS B N 1
ATOM 2428 C CA . LYS B 1 112 ? -4.363 4.688 -9.922 1 89.06 112 LYS B CA 1
ATOM 2429 C C . LYS B 1 112 ? -3.045 4.938 -9.195 1 89.06 112 LYS B C 1
ATOM 2431 O O . LYS B 1 112 ? -2.125 5.539 -9.75 1 89.06 112 LYS B O 1
ATOM 2436 N N . LEU B 1 113 ? -3.029 4.496 -7.984 1 92.81 113 LEU B N 1
ATOM 2437 C CA . LEU B 1 113 ? -1.773 4.555 -7.246 1 92.81 113 LEU B CA 1
ATOM 2438 C C . LEU B 1 113 ? -0.901 3.346 -7.559 1 92.81 113 LEU B C 1
ATOM 2440 O O . LEU B 1 113 ? -1.059 2.287 -6.945 1 92.81 113 LEU B O 1
ATOM 2444 N N . ALA B 1 114 ? 0.027 3.543 -8.477 1 90.56 114 ALA B N 1
ATOM 2445 C CA . ALA B 1 114 ? 0.837 2.441 -8.992 1 90.56 114 ALA B CA 1
ATOM 2446 C C . ALA B 1 114 ? 2.039 2.176 -8.086 1 90.56 114 ALA B C 1
ATOM 2448 O O . ALA B 1 114 ? 2.691 3.113 -7.621 1 90.56 114 ALA B O 1
ATOM 2449 N N . ARG B 1 115 ? 2.262 0.926 -7.809 1 91.62 115 ARG B N 1
ATOM 2450 C CA . ARG B 1 115 ? 3.467 0.487 -7.117 1 91.62 115 ARG B CA 1
ATOM 2451 C C . ARG B 1 115 ? 4.637 0.342 -8.086 1 91.62 115 ARG B C 1
ATOM 2453 O O . ARG B 1 115 ? 4.559 -0.425 -9.047 1 91.62 115 ARG B O 1
ATOM 2460 N N . ILE B 1 116 ? 5.711 1.04 -7.777 1 91.56 116 ILE B N 1
ATOM 2461 C CA . ILE B 1 116 ? 6.867 1.047 -8.672 1 91.56 116 ILE B CA 1
ATOM 2462 C C . ILE B 1 116 ? 8.078 0.453 -7.953 1 91.56 116 ILE B C 1
ATOM 2464 O O . ILE B 1 116 ? 8.664 1.095 -7.082 1 91.56 116 ILE B O 1
ATOM 2468 N N . PRO B 1 117 ? 8.445 -0.739 -8.359 1 92.88 117 PRO B N 1
ATOM 2469 C CA . PRO B 1 117 ? 9.625 -1.323 -7.723 1 92.88 117 PRO B CA 1
ATOM 2470 C C . PRO B 1 117 ? 10.914 -0.588 -8.086 1 92.88 117 PRO B C 1
ATOM 2472 O O . PRO B 1 117 ? 11.078 -0.149 -9.227 1 92.88 117 PRO B O 1
ATOM 2475 N N . ASN B 1 118 ? 11.742 -0.39 -7.07 1 92.75 118 ASN B N 1
ATOM 2476 C CA . ASN B 1 118 ? 13.062 0.211 -7.25 1 92.75 118 ASN B CA 1
ATOM 2477 C C . ASN B 1 118 ? 14.172 -0.82 -7.094 1 92.75 118 ASN B C 1
ATOM 2479 O O . ASN B 1 118 ? 14.539 -1.177 -5.973 1 92.75 118 ASN B O 1
ATOM 2483 N N . GLY B 1 119 ? 14.672 -1.312 -8.117 1 90.44 119 GLY B N 1
ATOM 2484 C CA . GLY B 1 119 ? 15.734 -2.307 -8.156 1 90.44 119 GLY B CA 1
ATOM 2485 C C . GLY B 1 119 ? 16.016 -2.824 -9.547 1 90.44 119 GLY B C 1
ATOM 2486 O O . GLY B 1 119 ? 15.578 -2.236 -10.539 1 90.44 119 GLY B O 1
ATOM 2487 N N . LYS B 1 120 ? 16.891 -3.807 -9.633 1 88.94 120 LYS B N 1
ATOM 2488 C CA . LYS B 1 120 ? 17.156 -4.469 -10.914 1 88.94 120 LYS B CA 1
ATOM 2489 C C . LYS B 1 120 ? 15.867 -5.078 -11.477 1 88.94 120 LYS B C 1
ATOM 2491 O O . LYS B 1 120 ? 14.93 -5.367 -10.734 1 88.94 120 LYS B O 1
ATOM 2496 N N . PRO B 1 121 ? 15.781 -5.262 -12.766 1 85.12 121 PRO B N 1
ATOM 2497 C CA . PRO B 1 121 ? 14.547 -5.723 -13.414 1 85.12 121 PRO B CA 1
ATOM 2498 C C . PRO B 1 121 ? 14.039 -7.039 -12.836 1 85.12 121 PRO B C 1
ATOM 2500 O O . PRO B 1 121 ? 12.844 -7.168 -12.555 1 85.12 121 PRO B O 1
ATOM 2503 N N . ASP B 1 122 ? 14.875 -8.008 -12.648 1 85.81 122 ASP B N 1
ATOM 2504 C CA . ASP B 1 122 ? 14.414 -9.289 -12.109 1 85.81 122 ASP B CA 1
ATOM 2505 C C . ASP B 1 122 ? 13.938 -9.141 -10.672 1 85.81 122 ASP B C 1
ATOM 2507 O O . ASP B 1 122 ? 12.875 -9.656 -10.305 1 85.81 122 ASP B O 1
ATOM 2511 N N . ASP B 1 123 ? 14.742 -8.359 -9.859 1 91.75 123 ASP B N 1
ATOM 2512 C CA . ASP B 1 123 ? 14.328 -8.094 -8.484 1 91.75 123 ASP B CA 1
ATOM 2513 C C . ASP B 1 123 ? 12.984 -7.367 -8.445 1 91.75 123 ASP B C 1
ATOM 2515 O O . ASP B 1 123 ? 12.172 -7.598 -7.543 1 91.75 123 ASP B O 1
ATOM 2519 N N . SER B 1 124 ? 12.852 -6.52 -9.391 1 91.38 124 SER B N 1
ATOM 2520 C CA . SER B 1 124 ? 11.617 -5.734 -9.453 1 91.38 124 SER B CA 1
ATOM 2521 C C . SER B 1 124 ? 10.406 -6.629 -9.688 1 91.38 124 SER B C 1
ATOM 2523 O O . SER B 1 124 ? 9.383 -6.484 -9.016 1 91.38 124 SER B O 1
ATOM 2525 N N . VAL B 1 125 ? 10.492 -7.539 -10.594 1 89.25 125 VAL B N 1
ATOM 2526 C CA . VAL B 1 125 ? 9.398 -8.461 -10.883 1 89.25 125 VAL B CA 1
ATOM 2527 C C . VAL B 1 125 ? 9.148 -9.359 -9.68 1 89.25 125 VAL B C 1
ATOM 2529 O O . VAL B 1 125 ? 8 -9.562 -9.273 1 89.25 125 VAL B O 1
ATOM 2532 N N . LEU B 1 126 ? 10.227 -9.844 -9.125 1 93.62 126 LEU B N 1
ATOM 2533 C CA . LEU B 1 126 ? 10.102 -10.719 -7.969 1 93.62 126 LEU B CA 1
ATOM 2534 C C . LEU B 1 126 ? 9.461 -9.984 -6.797 1 93.62 126 LEU B C 1
ATOM 2536 O O . LEU B 1 126 ? 8.664 -10.562 -6.055 1 93.62 126 LEU B O 1
ATOM 2540 N N . SER B 1 127 ? 9.828 -8.75 -6.633 1 94.94 127 SER B N 1
ATOM 2541 C CA . SER B 1 127 ? 9.273 -7.941 -5.555 1 94.94 127 SER B CA 1
ATOM 2542 C C . SER B 1 127 ? 7.762 -7.797 -5.695 1 94.94 127 SER B C 1
ATOM 2544 O O . SER B 1 127 ? 7.027 -7.949 -4.715 1 94.94 127 SER B O 1
ATOM 2546 N N . LEU B 1 128 ? 7.344 -7.562 -6.852 1 92.88 128 LEU B N 1
ATOM 2547 C CA . LEU B 1 128 ? 5.91 -7.43 -7.105 1 92.88 128 LEU B CA 1
ATOM 2548 C C . LEU B 1 128 ? 5.18 -8.734 -6.793 1 92.88 128 LEU B C 1
ATOM 2550 O O . LEU B 1 128 ? 4.133 -8.719 -6.1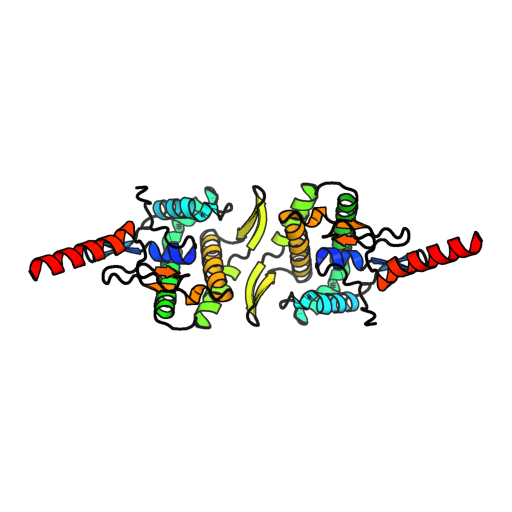41 1 92.88 128 LEU B O 1
ATOM 2554 N N . ILE B 1 129 ? 5.719 -9.797 -7.25 1 94.06 129 ILE B N 1
ATOM 2555 C CA . ILE B 1 129 ? 5.102 -11.102 -7.031 1 94.06 129 ILE B CA 1
ATOM 2556 C C . ILE B 1 129 ? 5.121 -11.438 -5.543 1 94.06 129 ILE B C 1
ATOM 2558 O O . ILE B 1 129 ? 4.133 -11.938 -5.004 1 94.06 129 ILE B O 1
ATOM 2562 N N . ALA B 1 130 ? 6.234 -11.125 -4.914 1 97.5 130 ALA B N 1
ATOM 2563 C CA . ALA B 1 130 ? 6.379 -11.391 -3.484 1 97.5 130 ALA B CA 1
ATOM 2564 C C . ALA B 1 130 ? 5.371 -10.578 -2.674 1 97.5 130 ALA B C 1
ATOM 2566 O O . ALA B 1 130 ? 4.793 -11.086 -1.707 1 97.5 130 ALA B O 1
ATOM 2567 N N . TYR B 1 131 ? 5.211 -9.383 -3.033 1 96.5 131 TYR B N 1
ATOM 2568 C CA . TYR B 1 131 ? 4.234 -8.555 -2.342 1 96.5 131 TYR B CA 1
ATOM 2569 C C . TYR B 1 131 ? 2.84 -9.156 -2.438 1 96.5 131 TYR B C 1
ATOM 2571 O O . TYR B 1 131 ? 2.098 -9.18 -1.451 1 96.5 131 TYR B O 1
ATOM 2579 N N . ASP B 1 132 ? 2.531 -9.586 -3.605 1 95.12 132 ASP B N 1
ATOM 2580 C CA . ASP B 1 132 ? 1.229 -10.211 -3.83 1 95.12 132 ASP B CA 1
ATOM 2581 C C . ASP B 1 132 ? 1.02 -11.398 -2.893 1 95.12 132 ASP B C 1
ATOM 2583 O O . ASP B 1 132 ? -0.039 -11.523 -2.275 1 95.12 132 ASP B O 1
ATOM 2587 N N . ALA B 1 133 ? 2.01 -12.219 -2.818 1 97.94 133 ALA B N 1
ATOM 2588 C CA . ALA B 1 133 ? 1.944 -13.375 -1.934 1 97.94 133 ALA B CA 1
ATOM 2589 C C . ALA B 1 133 ? 1.847 -12.945 -0.473 1 97.94 133 ALA B C 1
ATOM 2591 O O . ALA B 1 133 ? 1.05 -13.5 0.291 1 97.94 133 ALA B O 1
ATOM 2592 N N . LEU B 1 134 ? 2.635 -12.023 -0.079 1 98.25 134 LEU B N 1
ATOM 2593 C CA . LEU B 1 134 ? 2.637 -11.523 1.29 1 98.25 134 LEU B CA 1
ATOM 2594 C C . LEU B 1 134 ? 1.28 -10.922 1.649 1 98.25 134 LEU B C 1
ATOM 2596 O O . LEU B 1 134 ? 0.803 -11.086 2.775 1 98.25 134 LEU B O 1
ATOM 2600 N N . TRP B 1 135 ? 0.735 -10.242 0.733 1 97.31 135 TRP B N 1
ATOM 2601 C CA . TRP B 1 135 ? -0.592 -9.664 0.922 1 97.31 135 TRP B CA 1
ATOM 2602 C C . TRP B 1 135 ? -1.622 -10.758 1.205 1 97.31 135 TRP B C 1
ATOM 2604 O O . TRP B 1 135 ? -2.438 -10.625 2.121 1 97.31 135 TRP B O 1
ATOM 2614 N N . LEU B 1 136 ? -1.579 -11.812 0.423 1 97.5 136 LEU B N 1
ATOM 2615 C CA . LEU B 1 136 ? -2.494 -12.93 0.632 1 97.5 136 LEU B CA 1
ATOM 2616 C C . LEU B 1 136 ? -2.342 -13.508 2.037 1 97.5 136 LEU B C 1
ATOM 2618 O O . LEU B 1 136 ? -3.334 -13.859 2.678 1 97.5 136 LEU B O 1
ATOM 2622 N N . ILE B 1 137 ? -1.127 -13.57 2.475 1 98.12 137 ILE B N 1
ATOM 2623 C CA . ILE B 1 137 ? -0.841 -14.086 3.811 1 98.12 137 ILE B CA 1
ATOM 2624 C C . ILE B 1 137 ? -1.391 -13.125 4.863 1 98.12 137 ILE B C 1
ATOM 2626 O O . ILE B 1 137 ? -2.07 -13.539 5.801 1 98.12 137 ILE B O 1
ATOM 2630 N N . HIS B 1 138 ? -1.13 -11.906 4.641 1 96.88 138 HIS B N 1
ATOM 2631 C CA . HIS B 1 138 ? -1.539 -10.867 5.582 1 96.88 138 HIS B CA 1
ATOM 2632 C C . HIS B 1 138 ? -3.057 -10.836 5.738 1 96.88 138 HIS B C 1
ATOM 2634 O O . HIS B 1 138 ? -3.568 -10.727 6.855 1 96.88 138 HIS B O 1
ATOM 2640 N N . THR B 1 139 ? -3.805 -10.938 4.699 1 96.88 139 THR B N 1
ATOM 2641 C CA . THR B 1 139 ? -5.262 -10.836 4.719 1 96.88 139 THR B CA 1
ATOM 2642 C C . THR B 1 139 ? -5.891 -12.164 5.129 1 96.88 139 THR B C 1
ATOM 2644 O O . THR B 1 139 ? -7.113 -12.258 5.258 1 96.88 139 THR B O 1
ATOM 2647 N N . LYS B 1 140 ? -5.09 -13.148 5.23 1 96.75 140 LYS B N 1
ATOM 2648 C CA . LYS B 1 140 ? -5.5 -14.5 5.598 1 96.75 140 LYS B CA 1
ATOM 2649 C C . LYS B 1 140 ? -6.293 -15.156 4.473 1 96.75 140 LYS B C 1
ATOM 2651 O O . LYS B 1 140 ? -6.812 -16.266 4.633 1 96.75 140 LYS B O 1
ATOM 2656 N N . GLU B 1 141 ? -6.312 -14.516 3.346 1 97.12 141 GLU B N 1
ATOM 2657 C CA . GLU B 1 141 ? -6.969 -15.117 2.188 1 97.12 141 GLU B CA 1
ATOM 2658 C C . GLU B 1 141 ? -6.246 -16.375 1.739 1 97.12 141 GLU B C 1
ATOM 2660 O O . GLU B 1 141 ? -6.852 -17.266 1.136 1 97.12 141 GLU B O 1
ATOM 2665 N N . ILE B 1 142 ? -4.984 -16.469 2.049 1 97.38 142 ILE B N 1
ATOM 2666 C CA . ILE B 1 142 ? -4.168 -17.609 1.668 1 97.38 142 ILE B CA 1
ATOM 2667 C C . ILE B 1 142 ? -4.742 -18.891 2.289 1 97.38 142 ILE B C 1
ATOM 2669 O O . ILE B 1 142 ? -4.461 -20 1.825 1 97.38 142 ILE B O 1
ATOM 2673 N N . LYS B 1 143 ? -5.488 -18.766 3.32 1 96.5 143 LYS B N 1
ATOM 2674 C CA . LYS B 1 143 ? -6.086 -19.922 3.996 1 96.5 143 LYS B CA 1
ATOM 2675 C C . LYS B 1 143 ? -7.137 -20.594 3.115 1 96.5 143 LYS B C 1
ATOM 2677 O O . LYS B 1 143 ? -7.523 -21.734 3.361 1 96.5 143 LYS B O 1
ATOM 2682 N N . GLN B 1 144 ? -7.605 -19.891 2.164 1 97.62 144 GLN B N 1
ATOM 2683 C CA . GLN B 1 144 ? -8.617 -20.422 1.249 1 97.62 144 GLN B CA 1
ATOM 2684 C C . GLN B 1 144 ? -7.969 -21.141 0.071 1 97.62 144 GLN B C 1
ATOM 2686 O O . GLN B 1 144 ? -8.656 -21.562 -0.86 1 97.62 144 GLN B O 1
ATOM 2691 N N . LEU B 1 145 ? -6.684 -21.188 0.023 1 98.12 145 LEU B N 1
ATOM 2692 C CA . LEU B 1 145 ? -5.941 -21.812 -1.071 1 98.12 145 LEU B CA 1
ATOM 2693 C C . LEU B 1 145 ? -6.238 -23.312 -1.149 1 98.12 145 LEU B C 1
ATOM 2695 O O . LEU B 1 145 ? -6.164 -24.016 -0.142 1 98.12 145 LEU B O 1
ATOM 2699 N N . LYS B 1 146 ? -6.605 -23.781 -2.297 1 97.75 146 LYS B N 1
ATOM 2700 C CA . LYS B 1 146 ? -6.926 -25.188 -2.527 1 97.75 146 LYS B CA 1
ATOM 2701 C C . LYS B 1 146 ? -6.258 -25.703 -3.801 1 97.75 146 LYS B C 1
ATOM 2703 O O . LYS B 1 146 ? -5.957 -24.922 -4.707 1 97.75 146 LYS B O 1
ATOM 2708 N N . ARG B 1 147 ? -6.078 -26.969 -3.822 1 96.88 147 ARG B N 1
ATOM 2709 C CA . ARG B 1 147 ? -5.68 -27.672 -5.035 1 96.88 147 ARG B CA 1
ATOM 2710 C C . ARG B 1 147 ? -6.902 -28.172 -5.801 1 96.88 147 ARG B C 1
ATOM 2712 O O . ARG B 1 147 ? -7.875 -28.625 -5.195 1 96.88 147 ARG B O 1
ATOM 2719 N N . CYS B 1 148 ? -6.824 -28.109 -7.027 1 97.12 148 CYS B N 1
ATOM 2720 C CA . CYS B 1 148 ? -7.887 -28.656 -7.863 1 97.12 148 CYS B CA 1
ATOM 2721 C C . CYS B 1 148 ? -8.18 -30.109 -7.496 1 97.12 148 CYS B C 1
ATOM 2723 O O . CYS B 1 148 ? -7.254 -30.891 -7.277 1 97.12 148 CYS B O 1
ATOM 2725 N N . ALA B 1 149 ? -9.422 -30.516 -7.441 1 95.06 149 ALA B N 1
ATOM 2726 C CA . ALA B 1 149 ? -9.828 -31.859 -7.039 1 95.06 149 ALA B CA 1
ATOM 2727 C C . ALA B 1 149 ? -9.539 -32.875 -8.141 1 95.06 149 ALA B C 1
ATOM 2729 O O . ALA B 1 149 ? -9.586 -34.094 -7.91 1 95.06 149 ALA B O 1
ATOM 2730 N N . ASN B 1 150 ? -9.352 -32.344 -9.352 1 93.19 150 ASN B N 1
ATOM 2731 C CA . ASN B 1 150 ? -8.898 -33.25 -10.414 1 93.19 150 ASN B CA 1
ATOM 2732 C C . ASN B 1 150 ? -7.492 -33.781 -10.141 1 93.19 150 ASN B C 1
ATOM 2734 O O . ASN B 1 150 ? -6.535 -33 -10.086 1 93.19 150 ASN B O 1
ATOM 2738 N N . GLU B 1 151 ? -7.293 -35.031 -9.992 1 90.12 151 GLU B N 1
ATOM 2739 C CA . GLU B 1 151 ? -6.035 -35.656 -9.609 1 90.12 151 GLU B CA 1
ATOM 2740 C C . GLU B 1 151 ? -4.945 -35.406 -10.648 1 90.12 151 GLU B C 1
ATOM 2742 O O . GLU B 1 151 ? -3.756 -35.438 -10.328 1 90.12 151 GLU B O 1
ATOM 2747 N N . LYS B 1 152 ? -5.387 -35.156 -11.867 1 91.56 152 LYS B N 1
ATOM 2748 C CA . LYS B 1 152 ? -4.43 -34.906 -12.938 1 91.56 152 LYS B CA 1
ATOM 2749 C C . LYS B 1 152 ? -4.113 -33.438 -13.078 1 91.56 152 LYS B C 1
ATOM 2751 O O . LYS B 1 152 ? -3.445 -33.031 -14.031 1 91.56 152 LYS B O 1
ATOM 2756 N N . CYS B 1 153 ? -4.586 -32.719 -12.25 1 95.5 153 CYS B N 1
ATOM 2757 C CA . CYS B 1 153 ? -4.379 -31.266 -12.273 1 95.5 153 CYS B CA 1
ATOM 2758 C C . CYS B 1 153 ? -3.541 -30.812 -11.086 1 95.5 153 CYS B C 1
ATOM 2760 O O . CYS B 1 153 ? -3.66 -31.359 -9.992 1 95.5 153 CYS B O 1
ATOM 2762 N N . ILE B 1 154 ? -2.67 -29.797 -11.305 1 96.12 154 ILE B N 1
ATOM 2763 C CA . ILE B 1 154 ? -1.813 -29.328 -10.219 1 96.12 154 ILE B CA 1
ATOM 2764 C C . ILE B 1 154 ? -2.096 -27.859 -9.938 1 96.12 154 ILE B C 1
ATOM 2766 O O . ILE B 1 154 ? -1.347 -27.219 -9.203 1 96.12 154 ILE B O 1
ATOM 2770 N N . LEU B 1 155 ? -3.104 -27.266 -10.555 1 97.31 155 LEU B N 1
ATOM 2771 C CA . LEU B 1 155 ? -3.391 -25.844 -10.414 1 97.31 155 LEU B CA 1
ATOM 2772 C C . LEU B 1 155 ? -3.961 -25.547 -9.031 1 97.31 155 LEU B C 1
ATOM 2774 O O . LEU B 1 155 ? -4.621 -26.391 -8.43 1 97.31 155 LEU B O 1
ATOM 2778 N N . LEU B 1 156 ? -3.605 -24.391 -8.578 1 97.94 156 LEU B N 1
ATOM 2779 C CA . LEU B 1 156 ? -4.07 -23.906 -7.285 1 97.94 156 LEU B CA 1
ATOM 2780 C C . LEU B 1 156 ? -5.062 -22.75 -7.465 1 97.94 156 LEU B C 1
ATOM 2782 O O . LEU B 1 156 ? -4.953 -21.984 -8.414 1 97.94 156 LEU B O 1
ATOM 2786 N N . PHE B 1 157 ? -6.059 -22.625 -6.59 1 97.5 157 PHE B N 1
ATOM 2787 C CA . PHE B 1 157 ? -7.039 -21.547 -6.648 1 97.5 157 PHE B CA 1
ATOM 2788 C C . PHE B 1 157 ? -7.52 -21.172 -5.25 1 97.5 157 PHE B C 1
ATOM 2790 O O . PHE B 1 157 ? -7.191 -21.859 -4.277 1 97.5 157 PHE B O 1
ATOM 2797 N N . LEU B 1 158 ? -8.117 -20.078 -5.121 1 97.69 158 LEU B N 1
ATOM 2798 C CA . LEU B 1 158 ? -8.703 -19.641 -3.859 1 97.69 158 LEU B CA 1
ATOM 2799 C C . LEU B 1 158 ? -10.195 -19.969 -3.814 1 97.69 158 LEU B C 1
ATOM 2801 O O . LEU B 1 158 ? -10.961 -19.5 -4.664 1 97.69 158 LEU B O 1
ATOM 2805 N N . ASP B 1 159 ? -10.586 -20.75 -2.918 1 97.12 159 ASP B N 1
ATOM 2806 C CA . ASP B 1 159 ? -11.992 -21.109 -2.729 1 97.12 159 ASP B CA 1
ATOM 2807 C C . ASP B 1 159 ? -12.664 -20.172 -1.734 1 97.12 159 ASP B C 1
ATOM 2809 O O . ASP B 1 159 ? -12.758 -20.469 -0.544 1 97.12 159 ASP B O 1
ATOM 2813 N N . LYS B 1 160 ? -13.219 -19.141 -2.174 1 92.88 160 LYS B N 1
ATOM 2814 C CA . LYS B 1 160 ? -13.812 -18.109 -1.329 1 92.88 160 LYS B CA 1
ATOM 2815 C C . LYS B 1 160 ? -15.141 -18.562 -0.75 1 92.88 160 LYS B C 1
ATOM 2817 O O . LYS B 1 160 ? -15.586 -18.062 0.286 1 92.88 160 LYS B O 1
ATOM 2822 N N . THR B 1 161 ? -15.719 -19.547 -1.385 1 92.81 161 THR B N 1
ATOM 2823 C CA . THR B 1 161 ? -17.047 -19.984 -0.966 1 92.81 161 THR B CA 1
ATOM 2824 C C . THR B 1 161 ? -16.953 -21.219 -0.072 1 92.81 161 THR B C 1
ATOM 2826 O O . THR B 1 161 ? -17.891 -21.531 0.669 1 92.81 161 THR B O 1
ATOM 2829 N N . GLY B 1 162 ? -15.961 -21.938 -0.184 1 93.44 162 GLY B N 1
ATOM 2830 C CA . GLY B 1 162 ? -15.82 -23.188 0.535 1 93.44 162 GLY B CA 1
ATOM 2831 C C . GLY B 1 162 ? -16.453 -24.375 -0.191 1 93.44 162 GLY B C 1
ATOM 2832 O O . GLY B 1 162 ? -16.391 -25.5 0.292 1 93.44 162 GLY B O 1
ATOM 2833 N N . ARG B 1 163 ? -16.891 -24.094 -1.347 1 93.94 163 ARG B N 1
ATOM 2834 C CA . ARG B 1 163 ? -17.609 -25.141 -2.064 1 93.94 163 ARG B CA 1
ATOM 2835 C C . ARG B 1 163 ? -16.938 -25.438 -3.402 1 93.94 163 ARG B C 1
ATOM 2837 O O . ARG B 1 163 ? -17.281 -26.422 -4.066 1 93.94 163 ARG B O 1
ATOM 2844 N N . ARG B 1 164 ? -16 -24.656 -3.707 1 94.75 164 ARG B N 1
ATOM 2845 C CA . ARG B 1 164 ? -15.359 -24.828 -5.008 1 94.75 164 ARG B CA 1
ATOM 2846 C C . ARG B 1 164 ? -14.375 -25.984 -4.984 1 94.75 164 ARG B C 1
ATOM 2848 O O . ARG B 1 164 ? -13.523 -26.078 -4.098 1 94.75 164 ARG B O 1
ATOM 2855 N N . LYS B 1 165 ? -14.539 -26.891 -6.004 1 94.25 165 LYS B N 1
ATOM 2856 C CA . LYS B 1 165 ? -13.688 -28.078 -6.047 1 94.25 165 LYS B CA 1
ATOM 2857 C C . LYS B 1 165 ? -12.656 -27.969 -7.164 1 94.25 165 LYS B C 1
ATOM 2859 O O . LYS B 1 165 ? -11.57 -28.547 -7.07 1 94.25 165 LYS B O 1
ATOM 2864 N N . TRP B 1 166 ? -13.078 -27.188 -8.125 1 94.75 166 TRP B N 1
ATOM 2865 C CA . TRP B 1 166 ? -12.297 -27.203 -9.359 1 94.75 166 TRP B CA 1
ATOM 2866 C C . TRP B 1 166 ? -11.633 -25.844 -9.594 1 94.75 166 TRP B C 1
ATOM 2868 O O . TRP B 1 166 ? -12.227 -24.797 -9.312 1 94.75 166 TRP B O 1
ATOM 2878 N N . CYS B 1 167 ? -10.453 -25.922 -10.266 1 94.94 167 CYS B N 1
ATOM 2879 C CA . CYS B 1 167 ? -9.773 -24.688 -10.648 1 94.94 167 CYS B CA 1
ATOM 2880 C C . CYS B 1 167 ? -10.508 -24 -11.789 1 94.94 167 CYS B C 1
ATOM 2882 O O . CYS B 1 167 ? -10.562 -22.766 -11.836 1 94.94 167 CYS B O 1
ATOM 2884 N N . SER B 1 168 ? -10.992 -24.797 -12.664 1 92.44 168 SER B N 1
ATOM 2885 C CA . SER B 1 168 ? -11.781 -24.312 -13.797 1 92.44 168 SER B CA 1
ATOM 2886 C C . SER B 1 168 ? -12.984 -25.219 -14.047 1 92.44 168 SER B C 1
ATOM 2888 O O . SER B 1 168 ? -12.828 -26.375 -14.438 1 92.44 168 SER B O 1
ATOM 2890 N N . MET B 1 169 ? -14.125 -24.688 -13.906 1 90.12 169 MET B N 1
ATOM 2891 C CA . MET B 1 169 ? -15.328 -25.469 -14.172 1 90.12 169 MET B CA 1
ATOM 2892 C C . MET B 1 169 ? -15.406 -25.875 -15.633 1 90.12 169 MET B C 1
ATOM 2894 O O . MET B 1 169 ? -15.859 -26.984 -15.953 1 90.12 169 MET B O 1
ATOM 2898 N N . LYS B 1 170 ? -14.898 -24.969 -16.438 1 88.94 170 LYS B N 1
ATOM 2899 C CA . LYS B 1 170 ? -14.961 -25.203 -17.875 1 88.94 170 LYS B CA 1
ATOM 2900 C C . LYS B 1 170 ? -14.055 -26.375 -18.281 1 88.94 170 LYS B C 1
ATOM 2902 O O . LYS B 1 170 ? -14.375 -27.109 -19.219 1 88.94 170 LYS B O 1
ATOM 2907 N N . ILE B 1 171 ? -13.008 -26.547 -17.531 1 90.06 171 ILE B N 1
ATOM 2908 C CA . ILE B 1 171 ? -12.062 -27.578 -17.938 1 90.06 171 ILE B CA 1
ATOM 2909 C C . ILE B 1 171 ? -12.133 -28.75 -16.953 1 90.06 171 ILE B C 1
ATOM 2911 O O . ILE B 1 171 ? -12.68 -29.812 -17.281 1 90.06 171 ILE B O 1
ATOM 2915 N N . CYS B 1 172 ? -11.758 -28.594 -15.789 1 92.69 172 CYS B N 1
ATOM 2916 C CA . CYS B 1 172 ? -11.672 -29.672 -14.82 1 92.69 172 CYS B CA 1
ATOM 2917 C C . CYS B 1 172 ? -13.062 -30.109 -14.367 1 92.69 172 CYS B C 1
ATOM 2919 O O . CYS B 1 172 ? -13.328 -31.297 -14.211 1 92.69 172 CYS B O 1
ATOM 2921 N N . GLY B 1 173 ? -13.93 -29.141 -14.117 1 90.69 173 GLY B N 1
ATOM 2922 C CA . GLY B 1 173 ? -15.297 -29.5 -13.766 1 90.69 173 GLY B CA 1
ATOM 2923 C C . GLY B 1 173 ? -15.992 -30.328 -14.836 1 90.69 173 GLY B C 1
ATOM 2924 O O . GLY B 1 173 ? -16.594 -31.359 -14.531 1 90.69 173 GLY B O 1
ATOM 2925 N N . ASN B 1 174 ? -15.836 -29.906 -16 1 89.94 174 ASN B N 1
ATOM 2926 C CA . ASN B 1 174 ? -16.438 -30.594 -17.125 1 89.94 174 ASN B CA 1
ATOM 2927 C C . ASN B 1 174 ? -15.859 -32 -17.312 1 89.94 174 ASN B C 1
ATOM 2929 O O . ASN B 1 174 ? -16.594 -32.938 -17.625 1 89.94 174 ASN B O 1
ATOM 2933 N N . ARG B 1 175 ? -14.609 -32.062 -17.188 1 86.19 175 ARG B N 1
ATOM 2934 C CA . ARG B 1 175 ? -13.961 -33.344 -17.266 1 86.19 175 ARG B CA 1
ATOM 2935 C C . ARG B 1 175 ? -14.555 -34.344 -16.25 1 86.19 175 ARG B C 1
ATOM 2937 O O . ARG B 1 175 ? -14.789 -35.5 -16.578 1 86.19 175 ARG B O 1
ATOM 2944 N N . HIS B 1 176 ? -14.727 -33.938 -15.07 1 88.38 176 HIS B N 1
ATOM 2945 C CA . HIS B 1 176 ? -15.312 -34.75 -14.023 1 88.38 176 HIS B CA 1
ATOM 2946 C C . HIS B 1 176 ? -16.734 -35.156 -14.383 1 88.38 176 HIS B C 1
ATOM 2948 O O . HIS B 1 176 ? -17.125 -36.312 -14.211 1 88.38 176 HIS B O 1
ATOM 2954 N N . LYS B 1 177 ? -17.484 -34.188 -14.844 1 89.75 177 LYS B N 1
ATOM 2955 C CA . LYS B 1 177 ? -18.859 -34.469 -15.227 1 89.75 177 LYS B CA 1
ATOM 2956 C C . LYS B 1 177 ? -18.922 -35.531 -16.312 1 89.75 177 LYS B C 1
ATOM 2958 O O . LYS B 1 177 ? -19.75 -36.438 -16.25 1 89.75 177 LYS B O 1
ATOM 2963 N N . VAL B 1 178 ? -18.094 -35.469 -17.219 1 88.75 178 VAL B N 1
ATOM 2964 C CA . VAL B 1 178 ? -18.062 -36.406 -18.328 1 88.75 178 VAL B CA 1
ATOM 2965 C C . VAL B 1 178 ? -17.641 -37.812 -17.828 1 88.75 178 VAL B C 1
ATOM 2967 O O . VAL B 1 178 ? -18.25 -38.812 -18.188 1 88.75 178 VAL B O 1
ATOM 2970 N N . SER B 1 179 ? -16.672 -37.812 -17.062 1 86.81 179 SER B N 1
ATOM 2971 C CA . SER B 1 179 ? -16.188 -39.062 -16.516 1 86.81 179 SER B CA 1
ATOM 2972 C C . SER B 1 179 ? -17.25 -39.75 -15.664 1 86.81 179 SER B C 1
ATOM 2974 O O . SER B 1 179 ? -17.422 -40.969 -15.734 1 86.81 179 SER B O 1
ATOM 2976 N N . ARG B 1 180 ? -17.906 -38.938 -14.852 1 85.62 180 ARG B N 1
ATOM 2977 C CA . ARG B 1 180 ? -18.984 -39.469 -14.016 1 85.62 180 ARG B CA 1
ATOM 2978 C C . ARG B 1 180 ? -20.109 -40.062 -14.867 1 85.62 180 ARG B C 1
ATOM 2980 O O . ARG B 1 180 ? -20.641 -41.125 -14.555 1 85.62 180 ARG B O 1
ATOM 2987 N N . HIS B 1 181 ? -20.422 -39.375 -15.836 1 88.06 181 HIS B N 1
ATOM 2988 C CA . HIS B 1 181 ? -21.469 -39.844 -16.75 1 88.06 181 HIS B CA 1
ATOM 2989 C C . HIS B 1 181 ? -21.078 -41.156 -17.438 1 88.06 181 HIS B C 1
ATOM 2991 O O . HIS B 1 181 ? -21.891 -42.062 -17.547 1 88.06 181 HIS B O 1
ATOM 2997 N N . GLN B 1 182 ? -19.875 -41.188 -17.891 1 87.81 182 GLN B N 1
ATOM 2998 C CA . GLN B 1 182 ? -19.375 -42.406 -18.562 1 87.81 182 GLN B CA 1
ATOM 2999 C C . GLN B 1 182 ? -19.391 -43.594 -17.609 1 87.81 182 GLN B C 1
ATOM 3001 O O . GLN B 1 182 ? -19.75 -44.719 -18 1 87.81 182 GLN B O 1
ATOM 3006 N N . LYS B 1 183 ? -19.062 -43.344 -16.375 1 84.56 183 LYS B N 1
ATOM 3007 C CA . LYS B 1 183 ? -19.094 -44.406 -15.367 1 84.56 183 LYS B CA 1
ATOM 3008 C C . LYS B 1 183 ? -20.516 -44.906 -15.102 1 84.56 183 LYS B C 1
ATOM 3010 O O . LYS B 1 183 ? -20.75 -46.094 -14.922 1 84.56 183 LYS B O 1
ATOM 3015 N N . LYS B 1 184 ? -21.391 -43.969 -15.039 1 83.31 184 LYS B N 1
ATOM 3016 C CA . LYS B 1 184 ? -22.781 -44.312 -14.836 1 83.31 184 LYS B CA 1
ATOM 3017 C C . LYS B 1 184 ? -23.328 -45.125 -16 1 83.31 184 LYS B C 1
ATOM 3019 O O . LYS B 1 184 ? -24.094 -46.094 -15.797 1 83.31 184 LYS B O 1
ATOM 3024 N N . MET B 1 185 ? -22.766 -44.844 -17.125 1 85.62 185 MET B N 1
ATOM 3025 C CA . MET B 1 185 ? -23.219 -45.531 -18.328 1 85.62 185 MET B CA 1
ATOM 3026 C C . MET B 1 185 ? -22.625 -46.938 -18.406 1 85.62 185 MET B C 1
ATOM 3028 O O . MET B 1 185 ? -23.266 -47.844 -18.891 1 85.62 185 MET B O 1
ATOM 3032 N N . ASN B 1 186 ? -21.562 -47.062 -18 1 81.12 186 ASN B N 1
ATOM 3033 C CA . ASN B 1 186 ? -20.922 -48.375 -18.016 1 81.12 186 ASN B CA 1
ATOM 3034 C C . ASN B 1 186 ? -21.484 -49.281 -16.938 1 81.12 186 ASN B C 1
ATOM 3036 O O . ASN B 1 186 ? -21.406 -50.5 -17.062 1 81.12 186 ASN B O 1
ATOM 3040 N N . LEU B 1 187 ? -21.953 -48.812 -15.898 1 77 187 LEU B N 1
ATOM 3041 C CA . LEU B 1 187 ? -22.562 -49.594 -14.844 1 77 187 LEU B CA 1
ATOM 3042 C C . LEU B 1 187 ? -24 -50 -15.211 1 77 187 LEU B C 1
ATOM 3044 O O . LEU B 1 187 ? -24.531 -50.969 -14.688 1 77 187 LEU B O 1
ATOM 3048 N N . GLU B 1 188 ? -24.656 -49.375 -15.984 1 68.19 188 GLU B N 1
ATOM 3049 C CA . GLU B 1 188 ? -25.953 -49.812 -16.5 1 68.19 188 GLU B CA 1
ATOM 3050 C C . GLU B 1 188 ? -25.797 -50.719 -17.719 1 68.19 188 GLU B C 1
ATOM 3052 O O . GLU B 1 188 ? -26.547 -51.688 -17.875 1 68.19 188 GLU B O 1
#

Solvent-accessible surface area (backbone atoms only — not comparable to full-atom values): 20144 Å² total; per-residue (Å²): 128,88,76,57,94,53,60,75,70,61,81,40,64,37,59,30,53,40,30,33,40,41,50,56,94,91,33,83,41,68,63,60,79,42,32,68,38,44,40,54,49,42,60,67,64,27,75,77,32,76,63,68,34,71,66,46,39,58,53,29,34,78,35,50,64,62,51,50,54,48,35,52,53,49,42,58,52,50,53,45,29,36,72,69,45,74,86,47,69,67,56,53,49,52,32,30,50,36,17,56,57,7,18,31,22,52,45,78,53,96,83,32,80,37,67,33,53,52,50,57,48,49,39,22,54,45,9,55,31,23,46,45,45,49,47,32,55,62,72,50,54,46,74,32,30,34,59,28,66,47,87,72,43,74,38,61,34,68,33,88,80,75,72,66,52,49,62,35,57,84,53,52,39,43,51,50,53,51,50,51,50,52,51,56,55,69,72,103,125,89,75,58,93,53,60,75,71,61,81,38,63,38,58,31,54,42,31,33,39,41,49,54,96,91,33,84,42,70,63,60,79,44,33,66,39,44,40,53,48,43,62,66,66,25,79,75,34,76,64,67,34,72,68,44,39,58,54,27,33,79,34,49,64,62,53,50,53,48,36,52,54,48,42,56,52,53,53,45,30,36,73,68,45,74,86,46,70,68,56,52,50,53,32,30,49,37,16,56,59,7,18,31,22,52,44,78,54,95,84,32,79,38,66,33,53,52,52,56,49,48,38,22,54,46,9,55,29,24,46,46,47,48,48,31,53,62,72,50,54,46,75,33,31,32,59,28,68,48,86,73,44,73,38,61,32,67,34,88,80,74,72,65,52,49,60,35,56,83,53,54,39,42,50,50,53,51,52,52,50,52,51,56,55,70,72,104

Nearest PDB structures (foldseek):
  3h0n-assembly1_A-2  TM=7.831E-01  e=9.157E-06  Jannaschia sp. CCS1
  8jzu-assembly1_A  TM=1.733E-01  e=2.405E+00  Homo sapiens
  8wx4-assembly1_A  TM=2.059E-01  e=4.722E+00  Homo sapiens
  8wx1-assembly1_A  TM=2.072E-01  e=8.762E+00  Mus musculus
  3h0n-assembly1_A-2  TM=7.793E-01  e=1.336E-05  Jannaschia sp. CCS1

Organism: NCBI:txid227866

Foldseek 3Di:
DCPPLFQCQALQLLQSLLRQWKFDPNDIDHSPPFLVSVLSVCVVSCVQAPQCDPVLSVQCRVVVPVSVVLSVVSLVQLVVLQVPDARDPVLLVVLVVLCVQFPWDWDQDPNDTHTHTHHRSNSRSSNSNSVSVNVCNVVVQSNQKHAAQQPSIGRIYGDPPVPDRHSDCVPRVVVVVVVVVVVVVVVD/DPPPLFPCQALQLLQSLLRCWKFDPNDIDHSPPFLVSVLSVCVVSCVQAPQCDPVLSVQCRVVVPVSVVLSVVSLVQLVVLQVPDARDPVLLVVLVVLCVQWPWDWDQDPNDTHTHTHHRSNSRSSNSNSVSVNVCNVVVQSNQKHAAQQPSIGRIYGDPPVPDRHSDCVPRVVVVVVVVVVVVVVVD

Secondary structure (DSSP, 8-state):
----SS--SS--HHHHHHTTEEEETTEEEES--SHHHHHHHHHHHGGG-TT--HHHHHHHGGGHHHHHHHHHHHHHHHHHHHTTPPPPHHHHHHHHHHHHHS-EEEEEETTEEEEEE-S-HHHHHHHHHHHHHHHHHHTTGGGGEEE-SSTT---EEE-SSS----S-IIIIIHHHHHHHHHHHHHH-/----SS--SS--HHHHHHTTEEEETTEEEES--SHHHHHHHHHHHGGG-TT--HHHHHHHGGGHHHHHHHHHHHHHHHHHHHTTPPPPHHHHHHHHHHHHHS-EEEEEETTEEEEEE-S-HHHHHHHHHHHHHHHHHHTTGGGGEEE-SSTT---EEE-SSS----S-IIIIIHHHHHHHHHHHHHH-

InterPro domains:
  IPR010852 Putative stress-induced transcription regulator [PF07336] (13-136)
  IPR010852 Putative stress-induced transcription regulator [PTHR35525] (4-185)
  IPR021005 Zinc finger, CGNR [PF11706] (145-184)
  IPR023286 ABATE domain superfamily [G3DSA:1.10.3300.10] (4-185)
  IPR023286 ABATE domain superfamily [SSF160904] (1-183)